Protein AF-A0A450XUE9-F1 (afdb_monomer)

Sequence (246 aa):
MDKTNRIDAALMSAHTGDIMHKRSSASYPDLSQTARRTADETADDNHEAGLPEKNPAAVALGRLGGIKGGVARAKKLSARERSRIARVAASARWSNHVPKSRERANMRWYKILTRSDAQQKTQGAKMPFLRFTKGNISGDHITWFRKEFFGDLPWSRDFSKKDHTIETTRVALHVTIDGNDLGVRIMRLDHDPIRSENNNAPTTHLHYDTRTRQALEKTNLAGRTVELEKDSEGNYSLSIYQTPKK

Radius of gyration: 32.38 Å; Cα contacts (8 Å, |Δi|>4): 290; chains: 1; bounding box: 78×102×71 Å

Structure (mmCIF, N/CA/C/O backbone):
data_AF-A0A450XUE9-F1
#
_entry.id   AF-A0A450XUE9-F1
#
loop_
_atom_site.group_PDB
_atom_site.id
_atom_site.type_symbol
_atom_site.label_atom_id
_atom_site.label_alt_id
_atom_site.label_comp_id
_atom_site.label_asym_id
_atom_site.label_entity_id
_atom_site.label_seq_id
_atom_site.pdbx_PDB_ins_code
_atom_site.Cartn_x
_atom_site.Cartn_y
_atom_site.Cartn_z
_atom_site.occupancy
_atom_site.B_iso_or_equiv
_atom_site.auth_seq_id
_atom_site.auth_comp_id
_atom_site.auth_asym_id
_atom_site.auth_atom_id
_atom_site.pdbx_PDB_model_num
ATOM 1 N N . MET A 1 1 ? -36.029 86.531 -4.926 1.00 36.66 1 MET A N 1
ATOM 2 C CA . MET A 1 1 ? -36.500 85.595 -3.885 1.00 36.66 1 MET A CA 1
ATOM 3 C C . MET A 1 1 ? -35.533 84.423 -3.862 1.00 36.66 1 MET A C 1
ATOM 5 O O . MET A 1 1 ? -35.329 83.878 -4.933 1.00 36.66 1 MET A O 1
ATOM 9 N N . ASP A 1 2 ? -34.890 84.188 -2.704 1.00 32.34 2 ASP A N 1
ATOM 10 C CA . ASP A 1 2 ? -34.320 82.932 -2.147 1.00 32.34 2 ASP A CA 1
ATOM 11 C C . ASP A 1 2 ? -33.815 81.820 -3.098 1.00 32.34 2 ASP A C 1
ATOM 13 O O . ASP A 1 2 ? -34.503 81.449 -4.033 1.00 32.34 2 ASP A O 1
ATOM 17 N N . LYS A 1 3 ? -32.713 81.090 -2.874 1.00 31.03 3 LYS A N 1
ATOM 18 C CA . LYS A 1 3 ? -31.683 81.015 -1.820 1.00 31.03 3 LYS A CA 1
ATOM 19 C C . LYS A 1 3 ? -30.630 79.988 -2.309 1.00 31.03 3 LYS A C 1
ATOM 21 O O . LYS A 1 3 ? -31.009 78.930 -2.786 1.00 31.03 3 LYS A O 1
ATOM 26 N N . THR A 1 4 ? -29.344 80.319 -2.160 1.00 32.94 4 THR A N 1
ATOM 27 C CA . THR A 1 4 ? -28.183 79.482 -1.739 1.00 32.94 4 THR A CA 1
ATOM 28 C C . THR A 1 4 ? -27.914 78.032 -2.214 1.00 32.94 4 THR A C 1
ATOM 30 O O . THR A 1 4 ? -28.776 77.168 -2.138 1.00 32.94 4 THR A O 1
ATOM 33 N N . ASN A 1 5 ? -26.594 77.774 -2.343 1.00 32.75 5 ASN A N 1
ATOM 34 C CA . ASN A 1 5 ? -25.819 76.532 -2.092 1.00 32.75 5 ASN A CA 1
ATOM 35 C C . ASN A 1 5 ? -25.743 75.483 -3.219 1.00 32.75 5 ASN A C 1
ATOM 37 O O . ASN A 1 5 ? -26.753 74.976 -3.677 1.00 32.75 5 ASN A O 1
ATOM 41 N N . ARG A 1 6 ? -24.556 75.269 -3.814 1.00 31.81 6 ARG A N 1
ATOM 42 C CA . ARG A 1 6 ? -23.372 74.467 -3.387 1.00 31.81 6 ARG A CA 1
ATOM 43 C C . ARG A 1 6 ? -23.486 73.000 -3.856 1.00 31.81 6 ARG A C 1
ATOM 45 O O . ARG A 1 6 ? -24.401 72.311 -3.435 1.00 31.81 6 ARG A O 1
ATOM 52 N N . ILE A 1 7 ? -22.532 72.604 -4.720 1.00 33.25 7 ILE A N 1
ATOM 53 C CA . ILE A 1 7 ? -21.727 71.350 -4.736 1.00 33.25 7 ILE A CA 1
ATOM 54 C C . ILE A 1 7 ? -22.287 70.200 -3.870 1.00 33.25 7 ILE A C 1
ATOM 56 O O . ILE A 1 7 ? -22.489 70.382 -2.677 1.00 33.25 7 ILE A O 1
ATOM 60 N N . ASP A 1 8 ? -22.571 68.999 -4.380 1.00 27.45 8 ASP A N 1
ATOM 61 C CA . ASP A 1 8 ? -21.656 68.073 -5.064 1.00 27.45 8 ASP A CA 1
ATOM 62 C C . ASP A 1 8 ? -22.408 66.870 -5.698 1.00 27.45 8 ASP A C 1
ATOM 64 O O . ASP A 1 8 ? -23.550 66.585 -5.345 1.00 27.45 8 ASP A O 1
ATOM 68 N N . ALA A 1 9 ? -21.669 66.114 -6.525 1.00 26.09 9 ALA A N 1
ATOM 69 C CA . ALA A 1 9 ? -21.802 64.677 -6.835 1.00 26.09 9 ALA A CA 1
ATOM 70 C C . ALA A 1 9 ? -22.746 64.176 -7.963 1.00 26.09 9 ALA A C 1
ATOM 72 O O . ALA A 1 9 ? -23.937 63.958 -7.783 1.00 26.09 9 ALA A O 1
ATOM 73 N N . ALA A 1 10 ? -22.068 63.786 -9.057 1.00 27.75 10 ALA A N 1
ATOM 74 C CA . ALA A 1 10 ? -22.153 62.490 -9.756 1.00 27.75 10 ALA A CA 1
ATOM 75 C C . ALA A 1 10 ? -23.390 62.150 -10.614 1.00 27.75 10 ALA A C 1
ATOM 77 O O . ALA A 1 10 ? -24.469 61.916 -10.087 1.00 27.75 10 ALA A O 1
ATOM 78 N N . LEU A 1 11 ? -23.179 61.949 -11.931 1.00 26.34 11 LEU A N 1
ATOM 79 C CA . LEU A 1 11 ? -23.156 60.638 -12.627 1.00 26.34 11 LEU A CA 1
ATOM 80 C C . LEU A 1 11 ? -23.370 60.767 -14.158 1.00 26.34 11 LEU A C 1
ATOM 82 O O . LEU A 1 11 ? -24.143 61.603 -14.610 1.00 26.34 11 LEU A O 1
ATOM 86 N N . MET A 1 12 ? -22.772 59.816 -14.901 1.00 25.28 12 MET A N 1
ATOM 87 C CA . MET A 1 12 ? -22.995 59.443 -16.323 1.00 25.28 12 MET A CA 1
ATOM 88 C C . MET A 1 12 ? -22.354 60.365 -17.389 1.00 25.28 12 MET A C 1
ATOM 90 O O . MET A 1 12 ? -22.359 61.573 -17.241 1.00 25.28 12 MET A O 1
ATOM 94 N N . SER A 1 13 ? -21.785 59.917 -18.515 1.00 27.89 13 SER A N 1
ATOM 95 C CA . SER A 1 13 ? -21.681 58.597 -19.150 1.00 27.89 13 SER A CA 1
ATOM 96 C C . SER A 1 13 ? -20.492 58.559 -20.136 1.00 27.89 13 SER A C 1
ATOM 98 O O . SER A 1 13 ? -19.899 59.581 -20.465 1.00 27.89 13 SER A O 1
ATOM 100 N N . ALA A 1 14 ? -20.192 57.348 -20.598 1.00 32.59 14 ALA A N 1
ATOM 101 C CA . ALA A 1 14 ? -19.134 56.883 -21.496 1.00 32.59 14 ALA A CA 1
ATOM 102 C C . ALA A 1 14 ? -18.859 57.676 -22.793 1.00 32.59 14 ALA A C 1
ATOM 104 O O . ALA A 1 14 ? -19.798 58.030 -23.496 1.00 32.59 14 ALA A O 1
ATOM 105 N N . HIS A 1 15 ? -17.580 57.736 -23.203 1.00 30.50 15 HIS A N 1
ATOM 106 C CA . HIS A 1 15 ? -17.104 57.287 -24.528 1.00 30.50 15 HIS A CA 1
ATOM 107 C C . HIS A 1 15 ? -15.567 57.358 -24.614 1.00 30.50 15 HIS A C 1
ATOM 109 O O . HIS A 1 15 ? -15.004 58.449 -24.589 1.00 30.50 15 HIS A O 1
ATOM 115 N N . THR A 1 16 ? -14.866 56.233 -24.779 1.00 31.61 16 THR A N 1
ATOM 116 C CA . THR A 1 16 ? -13.549 56.248 -25.447 1.00 31.61 16 THR A CA 1
ATOM 117 C C . THR A 1 16 ? -13.294 54.896 -26.102 1.00 31.61 16 THR A C 1
ATOM 119 O O . THR A 1 16 ? -12.950 53.916 -25.442 1.00 31.61 16 THR A O 1
ATOM 122 N N . GLY A 1 17 ? -13.516 54.856 -27.413 1.00 32.38 17 GLY A N 1
ATOM 123 C CA . GLY A 1 17 ? -12.919 53.866 -28.293 1.00 32.38 17 GLY A CA 1
ATOM 124 C C . GLY A 1 17 ? -11.499 54.285 -28.676 1.00 32.38 17 GLY A C 1
ATOM 125 O O . GLY A 1 17 ? -11.213 55.471 -28.812 1.00 32.38 17 GLY A O 1
ATOM 126 N N . ASP A 1 18 ? -10.667 53.263 -28.855 1.00 37.72 18 ASP A N 1
ATOM 127 C CA . ASP A 1 18 ? -9.407 53.225 -29.601 1.00 37.72 18 ASP A CA 1
ATOM 128 C C . ASP A 1 18 ? -8.205 54.049 -29.124 1.00 37.72 18 ASP A C 1
ATOM 130 O O . ASP A 1 18 ? -7.939 55.144 -29.605 1.00 37.72 18 ASP A O 1
ATOM 134 N N . ILE A 1 19 ? -7.353 53.396 -28.317 1.00 34.84 19 ILE A N 1
ATOM 135 C CA . ILE A 1 19 ? -5.896 53.419 -28.534 1.00 34.84 19 ILE A CA 1
ATOM 136 C C . ILE A 1 19 ? -5.335 52.007 -28.298 1.00 34.84 19 ILE A C 1
ATOM 138 O O . ILE A 1 19 ? -5.019 51.602 -27.176 1.00 34.84 19 ILE A O 1
ATOM 142 N N . MET A 1 20 ? -5.199 51.240 -29.379 1.00 42.31 20 MET A N 1
ATOM 143 C CA . MET A 1 20 ? -4.502 49.956 -29.390 1.00 42.31 20 MET A CA 1
ATOM 144 C C . MET A 1 20 ? -2.985 50.191 -29.248 1.00 42.31 20 MET A C 1
ATOM 146 O O . MET A 1 20 ? -2.298 50.504 -30.217 1.00 42.31 20 MET A O 1
ATOM 150 N N . HIS A 1 21 ? -2.432 50.007 -28.046 1.00 35.50 21 HIS A N 1
ATOM 151 C CA . HIS A 1 21 ? -0.982 49.873 -27.870 1.00 35.50 21 HIS A CA 1
ATOM 152 C C . HIS A 1 21 ? -0.575 48.410 -28.085 1.00 35.50 21 HIS A C 1
ATOM 154 O O . HIS A 1 21 ? -0.885 47.535 -27.274 1.00 35.50 21 HIS A O 1
ATOM 160 N N . LYS A 1 22 ? 0.143 48.146 -29.185 1.00 36.09 22 LYS A N 1
ATOM 161 C CA . LYS A 1 22 ? 0.878 46.894 -29.426 1.00 36.09 22 LYS A CA 1
ATOM 162 C C . LYS A 1 22 ? 1.772 46.592 -28.215 1.00 36.09 22 LYS A C 1
ATOM 164 O O . LYS A 1 22 ? 2.769 47.278 -28.005 1.00 36.09 22 LYS A O 1
ATOM 169 N N . ARG A 1 23 ? 1.457 45.548 -27.441 1.00 35.50 23 ARG A N 1
ATOM 170 C CA . ARG A 1 23 ? 2.425 44.966 -26.501 1.00 35.50 23 ARG A CA 1
ATOM 171 C C . ARG A 1 23 ? 3.404 44.111 -27.291 1.00 35.50 23 ARG A C 1
ATOM 173 O O . ARG A 1 23 ? 3.023 43.121 -27.909 1.00 35.50 23 ARG A O 1
ATOM 180 N N . SER A 1 24 ? 4.661 44.529 -27.273 1.00 34.53 24 SER A N 1
ATOM 181 C CA . SER A 1 24 ? 5.808 43.722 -27.658 1.00 34.53 24 SER A CA 1
ATOM 182 C C . SER A 1 24 ? 5.776 42.391 -26.900 1.00 34.53 24 SER A C 1
ATOM 184 O O . SER A 1 24 ? 5.697 42.353 -25.673 1.00 34.53 24 SER A O 1
ATOM 186 N N . SER A 1 25 ? 5.823 41.284 -27.637 1.00 42.62 25 SER A N 1
ATOM 187 C CA . SER A 1 25 ? 6.046 39.952 -27.084 1.00 42.62 25 SER A CA 1
ATOM 188 C C . SER A 1 25 ? 7.500 39.863 -26.618 1.00 42.62 25 SER A C 1
ATOM 190 O O . SER A 1 25 ? 8.384 39.463 -27.376 1.00 42.62 25 SER A O 1
ATOM 192 N N . ALA A 1 26 ? 7.765 40.313 -25.392 1.00 37.16 26 ALA A N 1
ATOM 193 C CA . ALA A 1 26 ? 9.056 40.125 -24.753 1.00 37.16 26 ALA A CA 1
ATOM 194 C C . ALA A 1 26 ? 9.272 38.621 -24.531 1.00 37.16 26 ALA A C 1
ATOM 196 O O . ALA A 1 26 ? 8.577 37.972 -23.751 1.00 37.16 26 ALA A O 1
ATOM 197 N N . SER A 1 27 ? 10.208 38.086 -25.310 1.00 38.66 27 SER A N 1
ATOM 198 C CA . SER A 1 27 ? 10.701 36.718 -25.283 1.00 38.66 27 SER A CA 1
ATOM 199 C C .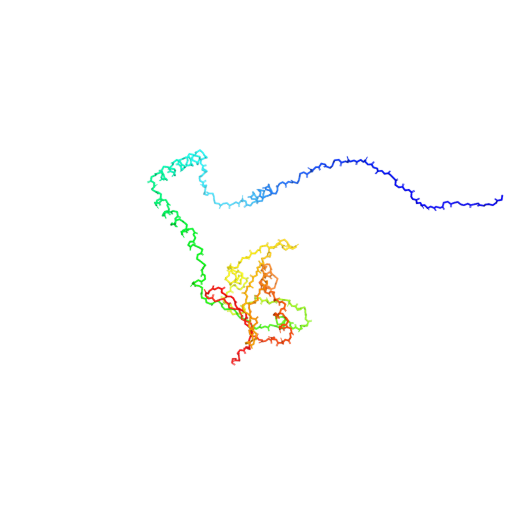 SER A 1 27 ? 11.153 36.340 -23.874 1.00 38.66 27 SER A C 1
ATOM 201 O O . SER A 1 27 ? 12.120 36.899 -23.361 1.00 38.66 27 SER A O 1
ATOM 203 N N . TYR A 1 28 ? 10.489 35.363 -23.261 1.00 41.78 28 TYR A N 1
ATOM 204 C CA . TYR A 1 28 ? 11.066 34.646 -22.126 1.00 41.78 28 TYR A CA 1
ATOM 205 C C . TYR A 1 28 ? 12.304 33.868 -22.613 1.00 41.78 28 TYR A C 1
ATOM 207 O O . TYR A 1 28 ? 12.290 33.367 -23.742 1.00 41.78 28 TYR A O 1
ATOM 215 N N . PRO A 1 29 ? 13.387 33.784 -21.821 1.00 43.41 29 PRO A N 1
ATOM 216 C CA . PRO A 1 29 ? 14.555 32.996 -22.189 1.00 43.41 29 PRO A CA 1
ATOM 217 C C . PRO A 1 29 ? 14.179 31.511 -22.288 1.00 43.41 29 PRO A C 1
ATOM 219 O O . PRO A 1 29 ? 13.507 30.961 -21.417 1.00 43.41 29 PRO A O 1
ATOM 222 N N . ASP A 1 30 ? 14.606 30.888 -23.382 1.00 53.34 30 ASP A N 1
ATOM 223 C CA . ASP A 1 30 ? 14.436 29.469 -23.687 1.00 53.34 30 ASP A CA 1
ATOM 224 C C . ASP A 1 30 ? 15.002 28.590 -22.554 1.00 53.34 30 ASP A C 1
ATOM 226 O O . ASP A 1 30 ? 16.197 28.625 -22.256 1.00 53.34 30 ASP A O 1
ATOM 230 N N . LEU A 1 31 ? 14.134 27.784 -21.933 1.00 50.91 31 LEU A N 1
ATOM 231 C CA . LEU A 1 31 ? 14.448 26.863 -20.832 1.00 50.91 31 LEU A CA 1
ATOM 232 C C . LEU A 1 31 ? 15.528 25.824 -21.196 1.00 50.91 31 LEU A C 1
ATOM 234 O O . LEU A 1 31 ? 16.122 25.220 -20.302 1.00 50.91 31 LEU A O 1
ATOM 238 N N . SER A 1 32 ? 15.827 25.636 -22.486 1.00 54.47 32 SER A N 1
ATOM 239 C CA . SER A 1 32 ? 16.935 24.795 -22.953 1.00 54.47 32 SER A CA 1
ATOM 240 C C . SER A 1 32 ? 18.323 25.378 -22.631 1.00 54.47 32 SER A C 1
ATOM 242 O O . SER A 1 32 ? 19.302 24.636 -22.526 1.00 54.47 32 SER A O 1
ATOM 244 N N . GLN A 1 33 ? 18.414 26.696 -22.421 1.00 48.31 33 GLN A N 1
ATOM 245 C CA . GLN A 1 33 ? 19.663 27.413 -22.142 1.00 48.31 33 GLN A CA 1
ATOM 246 C C . GLN A 1 33 ? 20.022 27.382 -20.647 1.00 48.31 33 GLN A C 1
ATOM 248 O O . GLN A 1 33 ? 21.199 27.380 -20.292 1.00 48.31 33 GLN A O 1
ATOM 253 N N . THR A 1 34 ? 19.029 27.304 -19.756 1.00 47.66 34 THR A N 1
ATOM 254 C CA . THR A 1 34 ? 19.246 27.289 -18.298 1.00 47.66 34 THR A CA 1
ATOM 255 C C . THR A 1 34 ? 19.825 25.957 -17.816 1.00 47.66 34 THR A C 1
ATOM 257 O O . THR A 1 34 ? 20.680 25.948 -16.937 1.00 47.66 34 THR A O 1
ATOM 260 N N . ALA A 1 35 ? 19.450 24.841 -18.456 1.00 47.19 35 ALA A N 1
ATOM 261 C CA . ALA A 1 35 ? 20.004 23.512 -18.174 1.00 47.19 35 ALA A CA 1
ATOM 262 C C . ALA A 1 35 ? 21.480 23.353 -18.592 1.00 47.19 35 ALA A C 1
ATOM 264 O O . ALA A 1 35 ? 22.150 22.432 -18.137 1.00 47.19 35 ALA A O 1
ATOM 265 N N . ARG A 1 36 ? 22.000 24.242 -19.453 1.00 51.22 36 ARG A N 1
ATOM 266 C CA . ARG A 1 36 ? 23.420 24.251 -19.837 1.00 51.22 36 ARG A CA 1
ATOM 267 C C . ARG A 1 36 ? 24.314 24.953 -18.818 1.00 51.22 36 ARG A C 1
ATOM 269 O O . ARG A 1 36 ? 25.470 24.578 -18.709 1.00 51.22 36 ARG A O 1
ATOM 276 N N . ARG A 1 37 ? 23.798 25.932 -18.064 1.00 47.44 37 ARG A N 1
ATOM 277 C CA . ARG A 1 37 ? 24.599 26.691 -17.085 1.00 47.44 37 ARG A CA 1
ATOM 278 C C . ARG A 1 37 ? 24.878 25.923 -15.796 1.00 47.44 37 ARG A C 1
ATOM 280 O O . ARG A 1 37 ? 25.958 26.058 -15.249 1.00 47.44 37 ARG A O 1
ATOM 287 N N . THR A 1 38 ? 23.953 25.084 -15.335 1.00 49.56 38 THR A N 1
ATOM 288 C CA . THR A 1 38 ? 24.145 24.304 -14.098 1.00 49.56 38 THR A CA 1
ATOM 289 C C . THR A 1 38 ? 25.059 23.092 -14.273 1.00 49.56 38 THR A C 1
ATOM 291 O O . THR A 1 38 ? 25.514 22.531 -13.284 1.00 49.56 38 THR A O 1
ATOM 294 N N . ALA A 1 39 ? 25.341 22.686 -15.513 1.00 49.78 39 ALA A N 1
ATOM 295 C CA . ALA A 1 39 ? 26.296 21.621 -15.804 1.00 49.78 39 ALA A CA 1
ATOM 296 C C . ALA A 1 39 ? 27.763 22.094 -15.757 1.00 49.78 39 ALA A C 1
ATOM 298 O O . ALA A 1 39 ? 28.652 21.250 -15.719 1.00 49.78 39 ALA A O 1
ATOM 299 N N . ASP A 1 40 ? 28.006 23.410 -15.749 1.00 49.88 40 ASP A N 1
ATOM 300 C CA . ASP A 1 40 ? 29.346 24.005 -15.877 1.00 49.88 40 ASP A CA 1
ATOM 301 C C . ASP A 1 40 ? 29.976 24.403 -14.524 1.00 49.88 40 ASP A C 1
ATOM 303 O O . ASP A 1 40 ? 31.148 24.750 -14.470 1.00 49.88 40 ASP A O 1
ATOM 307 N N . GLU A 1 41 ? 29.225 24.348 -13.415 1.00 48.53 41 GLU A N 1
ATOM 308 C CA . GLU A 1 41 ? 29.642 24.929 -12.120 1.00 48.53 41 GLU A CA 1
ATOM 309 C C . GLU A 1 41 ? 30.070 23.905 -11.045 1.00 48.53 41 GLU A C 1
ATOM 311 O O . GLU A 1 41 ? 30.397 24.296 -9.929 1.00 48.53 41 GLU A O 1
ATOM 316 N N . THR A 1 42 ? 30.103 22.599 -11.344 1.00 46.81 42 THR A N 1
ATOM 317 C CA . THR A 1 42 ? 30.525 21.559 -10.371 1.00 46.81 42 THR A CA 1
ATOM 318 C C . THR A 1 42 ? 31.652 20.654 -10.861 1.00 46.81 42 THR A C 1
ATOM 320 O O . THR A 1 42 ? 31.776 19.520 -10.399 1.00 46.81 42 THR A O 1
ATOM 323 N N . ALA A 1 43 ? 32.462 21.115 -11.807 1.00 48.62 43 ALA A N 1
ATOM 324 C CA . ALA A 1 43 ? 33.640 20.384 -12.249 1.00 48.62 43 ALA A CA 1
ATOM 325 C C . ALA A 1 43 ? 34.899 21.084 -11.733 1.00 48.62 43 ALA A C 1
ATOM 327 O O . ALA A 1 43 ? 35.541 21.821 -12.473 1.00 48.62 43 ALA A O 1
ATOM 328 N N . ASP A 1 44 ? 35.242 20.837 -10.469 1.00 47.34 44 ASP A N 1
ATOM 329 C CA . ASP A 1 44 ? 36.633 20.948 -10.046 1.00 47.34 44 ASP A CA 1
ATOM 330 C C . ASP A 1 44 ? 37.058 19.696 -9.270 1.00 47.34 44 ASP A C 1
ATOM 332 O O . ASP A 1 44 ? 36.306 19.155 -8.455 1.00 47.34 44 ASP A O 1
ATOM 336 N N . ASP A 1 45 ? 38.271 19.265 -9.602 1.00 46.91 45 ASP A N 1
ATOM 337 C CA . ASP A 1 45 ? 39.100 18.202 -9.037 1.00 46.91 45 ASP A CA 1
ATOM 338 C C . ASP A 1 45 ? 38.881 16.716 -9.420 1.00 46.91 45 ASP A C 1
ATOM 340 O O . ASP A 1 45 ? 38.268 15.903 -8.731 1.00 46.91 45 ASP A O 1
ATOM 344 N N . ASN A 1 46 ? 39.652 16.347 -10.457 1.00 49.97 46 ASN A N 1
ATOM 345 C CA . ASN A 1 46 ? 40.592 15.213 -10.480 1.00 49.97 46 ASN A CA 1
ATOM 346 C C . ASN A 1 46 ? 40.083 13.778 -10.733 1.00 49.97 46 ASN A C 1
ATOM 348 O O . ASN A 1 46 ? 40.096 12.928 -9.846 1.00 49.97 46 ASN A O 1
ATOM 352 N N . HIS A 1 47 ? 39.897 13.442 -12.017 1.00 45.03 47 HIS A N 1
ATOM 353 C CA . HIS A 1 47 ? 40.621 12.326 -12.662 1.00 45.03 47 HIS A CA 1
ATOM 354 C C . HIS A 1 47 ? 40.542 12.459 -14.194 1.00 45.03 47 HIS A C 1
ATOM 356 O O . HIS A 1 47 ? 39.615 11.984 -14.849 1.00 45.03 47 HIS A O 1
ATOM 362 N N . GLU A 1 48 ? 41.529 13.142 -14.772 1.00 49.38 48 GLU A N 1
ATOM 363 C CA . GLU A 1 48 ? 41.684 13.307 -16.215 1.00 49.38 48 GLU A CA 1
ATOM 364 C C . GLU A 1 48 ? 42.260 12.019 -16.833 1.00 49.38 48 GLU A C 1
ATOM 366 O O . GLU A 1 48 ? 43.457 11.870 -17.056 1.00 49.38 48 GLU A O 1
ATOM 371 N N . ALA A 1 49 ? 41.388 11.053 -17.116 1.00 51.38 49 ALA A N 1
ATOM 372 C CA . ALA A 1 49 ? 41.636 10.079 -18.173 1.00 51.38 49 ALA A CA 1
ATOM 373 C C . ALA A 1 49 ? 40.876 10.570 -19.406 1.00 51.38 49 ALA A C 1
ATOM 375 O O . ALA A 1 49 ? 39.714 10.216 -19.613 1.00 51.38 49 ALA A O 1
ATOM 376 N N . GLY A 1 50 ? 41.515 11.450 -20.181 1.00 48.25 50 GLY A N 1
ATOM 377 C CA . GLY A 1 50 ? 40.957 12.012 -21.407 1.00 48.25 50 GLY A CA 1
ATOM 378 C C . GLY A 1 50 ? 40.418 10.910 -22.317 1.00 48.25 50 GLY A C 1
ATOM 379 O O . GLY A 1 50 ? 41.176 10.155 -22.927 1.00 48.25 50 GLY A O 1
ATOM 380 N N . LEU A 1 51 ? 39.090 10.800 -22.412 1.00 58.16 51 LEU A N 1
ATOM 381 C CA . LEU A 1 51 ? 38.471 10.032 -23.483 1.00 58.16 51 LEU A CA 1
ATOM 382 C C . LEU A 1 51 ? 38.882 10.719 -24.789 1.00 58.16 51 LEU A C 1
ATOM 384 O O . LEU A 1 51 ? 38.664 11.926 -24.910 1.00 58.16 51 LEU A O 1
ATOM 388 N N . PRO A 1 52 ? 39.479 10.000 -25.755 1.00 66.62 52 PRO A N 1
ATOM 389 C CA . PRO A 1 52 ? 39.974 10.625 -26.968 1.00 66.62 52 PRO A CA 1
ATOM 390 C C . PRO A 1 52 ? 38.824 11.353 -27.657 1.00 66.62 52 PRO A C 1
ATOM 392 O O . PRO A 1 52 ? 37.787 10.748 -27.962 1.00 66.62 52 PRO A O 1
ATOM 395 N N . GLU A 1 53 ? 39.010 12.653 -27.882 1.00 74.75 53 GLU A N 1
ATOM 396 C CA . GLU A 1 53 ? 38.070 13.474 -28.629 1.00 74.75 53 GLU A CA 1
ATOM 397 C C . GLU A 1 53 ? 37.847 12.808 -29.993 1.00 74.75 53 GLU A C 1
ATOM 399 O O . GLU A 1 53 ? 38.765 12.623 -30.799 1.00 74.75 53 GLU A O 1
ATOM 404 N N . LYS A 1 54 ? 36.626 12.314 -30.219 1.00 75.69 54 LYS A N 1
ATOM 405 C CA . LYS A 1 54 ? 36.320 11.533 -31.417 1.00 75.69 54 LYS A CA 1
ATOM 406 C C . LYS A 1 54 ? 36.389 12.456 -32.622 1.00 75.69 54 LYS A C 1
ATOM 408 O O . LYS A 1 54 ? 35.545 13.334 -32.769 1.00 75.69 54 LYS A O 1
ATOM 413 N N . ASN A 1 55 ? 37.340 12.198 -33.518 1.00 86.19 55 ASN A N 1
ATOM 414 C CA . ASN A 1 55 ? 37.485 12.949 -34.759 1.00 86.19 55 ASN A CA 1
ATOM 415 C C . ASN A 1 55 ? 36.137 12.990 -35.526 1.00 86.19 55 ASN A C 1
ATOM 417 O O . ASN A 1 55 ? 35.649 11.937 -35.965 1.00 86.19 55 ASN A O 1
ATOM 421 N N . PRO A 1 56 ? 35.529 14.175 -35.724 1.00 84.38 56 PRO A N 1
ATOM 422 C CA . PRO A 1 56 ? 34.208 14.302 -36.339 1.00 84.38 56 PRO A CA 1
ATOM 423 C C . PRO A 1 56 ? 34.181 13.781 -37.782 1.00 84.38 56 PRO A C 1
ATOM 425 O O . PRO A 1 56 ? 33.181 13.200 -38.214 1.00 84.38 56 PRO A O 1
ATOM 428 N N . ALA A 1 57 ? 35.297 13.894 -38.510 1.00 85.44 57 ALA A N 1
ATOM 429 C CA . ALA A 1 57 ? 35.427 13.332 -39.850 1.00 85.44 57 ALA A CA 1
ATOM 430 C C . ALA A 1 57 ? 35.389 11.794 -39.828 1.00 85.44 57 ALA A C 1
ATOM 432 O O . ALA A 1 57 ? 34.746 11.183 -40.683 1.00 85.44 57 ALA A O 1
ATOM 433 N N . ALA A 1 58 ? 35.992 11.153 -38.820 1.00 85.88 58 ALA A N 1
ATOM 434 C CA . ALA A 1 58 ? 35.967 9.697 -38.665 1.00 85.88 58 ALA A CA 1
ATOM 435 C C . ALA A 1 58 ? 34.563 9.171 -38.313 1.00 85.88 58 ALA A C 1
ATOM 437 O O . ALA A 1 58 ? 34.149 8.127 -38.817 1.00 85.88 58 ALA A O 1
ATOM 438 N N . VAL A 1 59 ? 33.791 9.913 -37.512 1.00 86.00 59 VAL A N 1
ATOM 439 C CA . VAL A 1 59 ? 32.386 9.584 -37.205 1.00 86.00 59 VAL A CA 1
ATOM 440 C C . VAL A 1 59 ? 31.510 9.712 -38.452 1.00 86.00 59 VAL A C 1
ATOM 442 O O . VAL A 1 59 ? 30.717 8.813 -38.751 1.00 86.00 59 VAL A O 1
ATOM 445 N N . ALA A 1 60 ? 31.674 10.799 -39.211 1.00 85.69 60 ALA A N 1
ATOM 446 C CA . ALA A 1 60 ? 30.950 11.010 -40.461 1.00 85.69 60 ALA A CA 1
ATOM 447 C C . ALA A 1 60 ? 31.263 9.905 -41.486 1.00 85.69 60 ALA A C 1
ATOM 449 O O . ALA A 1 60 ? 30.345 9.339 -42.089 1.00 85.69 60 ALA A O 1
ATOM 450 N N . LEU A 1 61 ? 32.539 9.539 -41.623 1.00 88.56 61 LEU A N 1
ATOM 451 C CA . LEU A 1 61 ? 32.998 8.465 -42.502 1.00 88.56 61 LEU A CA 1
ATOM 452 C C . LEU A 1 61 ? 32.487 7.093 -42.040 1.00 88.56 61 LEU A C 1
ATOM 454 O O . LEU A 1 61 ? 31.973 6.322 -42.852 1.00 88.56 61 LEU A O 1
ATOM 458 N N . GLY A 1 62 ? 32.532 6.808 -40.737 1.00 89.19 62 GLY A N 1
ATOM 459 C CA . GLY A 1 62 ? 31.984 5.584 -40.150 1.00 89.19 62 GLY A CA 1
ATOM 460 C C . GLY A 1 62 ? 30.479 5.442 -40.387 1.00 89.19 62 GLY A C 1
ATOM 461 O O . GLY A 1 62 ? 30.002 4.361 -40.736 1.00 89.19 62 GLY A O 1
ATOM 462 N N . ARG A 1 63 ? 29.725 6.544 -40.298 1.00 89.19 63 ARG A N 1
ATOM 463 C CA . ARG A 1 63 ? 28.292 6.572 -40.625 1.00 89.19 63 ARG A CA 1
ATOM 464 C C . ARG A 1 63 ? 28.042 6.269 -42.102 1.00 89.19 63 ARG A C 1
ATOM 466 O O . ARG A 1 63 ? 27.192 5.436 -42.412 1.00 89.19 63 ARG A O 1
ATOM 473 N N . LEU A 1 64 ? 28.791 6.903 -43.006 1.00 88.31 64 LEU A N 1
ATOM 474 C CA . LEU A 1 64 ? 28.702 6.641 -44.449 1.00 88.31 64 LEU A CA 1
ATOM 475 C C . LEU A 1 64 ? 29.013 5.170 -44.773 1.00 88.31 64 LEU A C 1
ATOM 477 O O . LEU A 1 64 ? 28.262 4.522 -45.508 1.00 88.31 64 LEU A O 1
ATOM 481 N N . GLY A 1 65 ? 30.066 4.616 -44.165 1.00 90.44 65 GLY A N 1
ATOM 482 C CA . GLY A 1 65 ? 30.428 3.202 -44.282 1.00 90.44 65 GLY A CA 1
ATOM 483 C C . GLY A 1 65 ? 29.350 2.265 -43.731 1.00 90.44 65 GLY A C 1
ATOM 484 O O . GLY A 1 65 ? 29.010 1.268 -44.369 1.00 90.44 65 GLY A O 1
ATOM 485 N N . GLY A 1 66 ? 28.747 2.611 -42.591 1.00 89.38 66 GLY A N 1
ATOM 486 C CA . GLY A 1 66 ? 27.655 1.862 -41.972 1.00 89.38 66 GLY A CA 1
ATOM 487 C C . GLY A 1 66 ? 26.390 1.819 -42.828 1.00 89.38 66 GLY A C 1
ATOM 488 O O . GLY A 1 66 ? 25.794 0.752 -42.978 1.00 89.38 66 GLY A O 1
ATOM 489 N N . ILE A 1 67 ? 26.014 2.941 -43.451 1.00 89.00 67 ILE A N 1
ATOM 490 C CA . ILE A 1 67 ? 24.865 3.018 -44.366 1.00 89.00 67 ILE A CA 1
ATOM 491 C C . ILE A 1 67 ? 25.122 2.151 -45.605 1.00 89.00 67 ILE A C 1
ATOM 493 O O . ILE A 1 67 ? 24.311 1.280 -45.932 1.00 89.00 67 ILE A O 1
ATOM 497 N N . LYS A 1 68 ? 26.281 2.315 -46.256 1.00 90.19 68 LYS A N 1
ATOM 498 C CA . LYS A 1 68 ? 26.648 1.532 -47.449 1.00 90.19 68 LYS A CA 1
ATOM 499 C C . LYS A 1 68 ? 26.739 0.034 -47.138 1.00 90.19 68 LYS A C 1
ATOM 501 O O . LYS A 1 68 ? 26.189 -0.790 -47.870 1.00 90.19 68 LYS A O 1
ATOM 506 N N . GLY A 1 69 ? 27.384 -0.322 -46.028 1.00 88.88 69 GLY A N 1
ATOM 507 C CA . GLY A 1 69 ? 27.531 -1.701 -45.567 1.00 88.88 69 GLY A CA 1
ATOM 508 C C . GLY A 1 69 ? 26.206 -2.329 -45.132 1.00 88.88 69 GLY A C 1
ATOM 509 O O . GLY A 1 69 ? 25.949 -3.492 -45.431 1.00 88.88 69 GLY A O 1
ATOM 510 N N . GLY A 1 70 ? 25.331 -1.564 -44.478 1.00 84.62 70 GLY A N 1
ATOM 511 C CA . GLY A 1 70 ? 23.986 -1.994 -44.098 1.00 84.62 70 GLY A CA 1
ATOM 512 C C . GLY A 1 70 ? 23.133 -2.352 -45.312 1.00 84.62 70 GLY A C 1
ATOM 513 O O . GLY A 1 70 ? 22.579 -3.450 -45.364 1.00 84.62 70 GLY A O 1
ATOM 514 N N . VAL A 1 71 ? 23.107 -1.481 -46.325 1.00 85.94 71 VAL A N 1
ATOM 515 C CA . VAL A 1 71 ? 22.389 -1.728 -47.586 1.00 85.94 71 VAL A CA 1
ATOM 516 C C . VAL A 1 71 ? 22.973 -2.930 -48.332 1.00 85.94 71 VAL A C 1
ATOM 518 O O . VAL A 1 71 ? 22.223 -3.789 -48.795 1.00 85.94 71 VAL A O 1
ATOM 521 N N . ALA A 1 72 ? 24.302 -3.040 -48.415 1.00 89.12 72 ALA A N 1
ATOM 522 C CA . ALA A 1 72 ? 24.959 -4.175 -49.061 1.00 89.12 72 ALA A CA 1
ATOM 523 C C . ALA A 1 72 ? 24.634 -5.508 -48.364 1.00 89.12 72 ALA A C 1
ATOM 525 O O . ALA A 1 72 ? 24.328 -6.495 -49.032 1.00 89.12 72 ALA A O 1
ATOM 526 N N . ARG A 1 73 ? 24.637 -5.540 -47.024 1.00 84.88 73 ARG A N 1
ATOM 527 C CA . ARG A 1 73 ? 24.231 -6.720 -46.245 1.00 84.88 73 ARG A CA 1
ATOM 528 C C . ARG A 1 73 ? 22.755 -7.052 -46.446 1.00 84.88 73 ARG A C 1
ATOM 530 O O . ARG A 1 73 ? 22.432 -8.213 -46.657 1.00 84.88 73 ARG A O 1
ATOM 537 N N . ALA A 1 74 ? 21.872 -6.054 -46.458 1.00 83.19 74 ALA A N 1
ATOM 538 C CA . ALA A 1 74 ? 20.440 -6.263 -46.667 1.00 83.19 74 ALA A CA 1
ATOM 539 C C . ALA A 1 74 ? 20.118 -6.846 -48.055 1.00 83.19 74 ALA A C 1
ATOM 541 O O . ALA A 1 74 ? 19.249 -7.711 -48.167 1.00 83.19 74 ALA A O 1
ATOM 542 N N . LYS A 1 75 ? 20.847 -6.420 -49.099 1.00 88.00 75 LYS A N 1
ATOM 543 C CA . LYS A 1 75 ? 20.711 -6.949 -50.467 1.00 88.00 75 LYS A CA 1
ATOM 544 C C . LYS A 1 75 ? 21.144 -8.414 -50.600 1.00 88.00 75 LYS A C 1
ATOM 546 O O . LYS A 1 75 ? 20.595 -9.117 -51.438 1.00 88.00 75 LYS A O 1
ATOM 551 N N . LYS A 1 76 ? 22.084 -8.886 -49.770 1.00 91.75 76 LYS A N 1
ATOM 552 C CA . LYS A 1 76 ? 22.536 -10.293 -49.752 1.00 91.75 76 LYS A CA 1
ATOM 553 C C . LYS A 1 76 ? 21.536 -11.254 -49.096 1.00 91.75 76 LYS A C 1
ATOM 555 O O . LYS A 1 76 ? 21.690 -12.464 -49.221 1.00 91.75 76 LYS A O 1
ATOM 560 N N . LEU A 1 77 ? 20.535 -10.741 -48.382 1.00 91.38 77 LEU A N 1
ATOM 561 C CA . LEU A 1 77 ? 19.553 -11.553 -47.667 1.00 91.38 77 LEU A CA 1
ATOM 562 C C . LEU A 1 77 ? 18.307 -11.791 -48.521 1.00 91.38 77 LEU A C 1
ATOM 564 O O . LEU A 1 77 ? 17.740 -10.848 -49.077 1.00 91.38 77 LEU A O 1
ATOM 568 N N . SER A 1 78 ? 17.820 -13.033 -48.549 1.00 93.62 78 SER A N 1
ATOM 569 C CA . SER A 1 78 ? 16.504 -13.350 -49.115 1.00 93.62 78 SER A CA 1
ATOM 570 C C . SER A 1 78 ? 15.379 -12.743 -48.263 1.00 93.62 78 SER A C 1
ATOM 572 O O . SER A 1 78 ? 15.570 -12.409 -47.091 1.00 93.62 78 SER A O 1
ATOM 574 N N . ALA A 1 79 ? 14.171 -12.618 -48.821 1.00 87.62 79 ALA A N 1
ATOM 575 C CA . ALA A 1 79 ? 13.012 -12.117 -48.074 1.00 87.62 79 ALA A CA 1
ATOM 576 C C . ALA A 1 79 ? 12.708 -12.962 -46.819 1.00 87.62 79 ALA A C 1
ATOM 578 O O . ALA A 1 79 ? 12.395 -12.414 -45.759 1.00 87.62 79 ALA A O 1
ATOM 579 N N . ARG A 1 80 ? 12.879 -14.289 -46.917 1.00 88.38 80 ARG A N 1
ATOM 580 C CA . ARG A 1 80 ? 12.715 -15.230 -45.800 1.00 88.38 80 ARG A CA 1
ATOM 581 C C . ARG A 1 80 ? 13.764 -15.002 -44.713 1.00 88.38 80 ARG A C 1
ATOM 583 O O . ARG A 1 80 ? 13.415 -14.954 -43.535 1.00 88.38 80 ARG A O 1
ATOM 590 N N . GLU A 1 81 ? 15.020 -14.799 -45.106 1.00 90.31 81 GLU A N 1
ATOM 591 C CA . GLU A 1 81 ? 16.128 -14.549 -44.180 1.00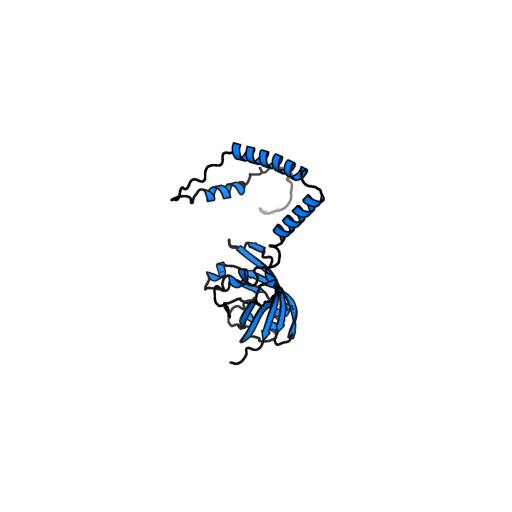 90.31 81 GLU A CA 1
ATOM 592 C C . GLU A 1 81 ? 15.939 -13.221 -43.433 1.00 90.31 81 GLU A C 1
ATOM 594 O O . GLU A 1 81 ? 16.071 -13.167 -42.211 1.00 90.31 81 GLU A O 1
ATOM 599 N N . ARG A 1 82 ? 15.517 -12.163 -44.143 1.00 86.56 82 ARG A N 1
ATOM 600 C CA . ARG A 1 82 ? 15.177 -10.866 -43.534 1.00 86.56 82 ARG A CA 1
ATOM 601 C C . ARG A 1 82 ? 14.039 -10.989 -42.522 1.00 86.56 82 ARG A C 1
ATOM 603 O O . ARG A 1 82 ? 14.149 -10.450 -41.425 1.00 86.56 82 ARG A O 1
ATOM 610 N N . SER A 1 83 ? 12.976 -11.721 -42.859 1.00 82.75 83 SER A N 1
ATOM 611 C CA . SER A 1 83 ? 11.850 -11.971 -41.947 1.00 82.75 83 SER A CA 1
ATOM 612 C C . SER A 1 83 ? 12.285 -12.748 -40.700 1.00 82.75 83 SER A C 1
ATOM 614 O O . SER A 1 83 ? 11.890 -12.405 -39.586 1.00 82.75 83 SER A O 1
ATOM 616 N N . ARG A 1 84 ? 13.145 -13.762 -40.864 1.00 91.94 84 ARG A N 1
ATOM 617 C CA . ARG A 1 84 ? 13.701 -14.543 -39.752 1.00 91.94 84 ARG A CA 1
ATOM 618 C C . ARG A 1 84 ? 14.527 -13.668 -38.812 1.00 91.94 84 ARG A C 1
ATOM 620 O O . ARG A 1 84 ? 14.280 -13.686 -37.611 1.00 91.94 84 ARG A O 1
ATOM 627 N N . ILE A 1 85 ? 15.447 -12.872 -39.354 1.00 89.06 85 ILE A N 1
ATOM 628 C CA . ILE A 1 85 ? 16.294 -11.958 -38.575 1.00 89.06 85 ILE A CA 1
ATOM 629 C C . ILE A 1 85 ? 15.444 -10.898 -37.866 1.00 89.06 85 ILE A C 1
ATOM 631 O O . ILE A 1 85 ? 15.661 -10.644 -36.685 1.00 89.06 85 ILE A O 1
ATOM 635 N N . ALA A 1 86 ? 14.441 -10.326 -38.539 1.00 86.56 86 ALA A N 1
ATOM 636 C CA . ALA A 1 86 ? 13.524 -9.362 -37.933 1.00 86.56 86 ALA A CA 1
ATOM 637 C C . ALA A 1 86 ? 12.729 -9.975 -36.772 1.00 86.56 86 ALA A C 1
ATOM 639 O O . ALA A 1 86 ? 12.604 -9.345 -35.726 1.00 86.56 86 ALA A O 1
ATOM 640 N N . ARG A 1 87 ? 12.245 -11.216 -36.922 1.00 84.56 87 ARG A N 1
ATOM 641 C CA . ARG A 1 87 ? 11.557 -11.949 -35.851 1.00 84.56 87 ARG A CA 1
ATOM 642 C C . ARG A 1 87 ? 12.479 -12.196 -34.663 1.00 84.56 87 ARG A C 1
ATOM 644 O O . ARG A 1 87 ? 12.082 -11.911 -33.546 1.00 84.56 87 ARG A O 1
ATOM 651 N N . VAL A 1 88 ? 13.708 -12.657 -34.899 1.00 86.31 88 VAL A N 1
ATOM 652 C CA . VAL A 1 88 ? 14.703 -12.881 -33.835 1.00 86.31 88 VAL A CA 1
ATOM 653 C C . VAL A 1 88 ? 15.064 -11.572 -33.129 1.00 86.31 88 VAL A C 1
ATOM 655 O O . VAL A 1 88 ? 15.100 -11.531 -31.905 1.00 86.31 88 VAL A O 1
ATOM 658 N N . ALA A 1 89 ? 15.271 -10.483 -33.872 1.00 84.50 89 ALA A N 1
ATOM 659 C CA . ALA A 1 89 ? 15.561 -9.169 -33.304 1.00 84.50 89 ALA A CA 1
ATOM 660 C C . ALA A 1 89 ? 14.372 -8.602 -32.516 1.00 84.50 89 ALA A C 1
ATOM 662 O O . ALA A 1 89 ? 14.567 -8.010 -31.458 1.00 84.50 89 ALA A O 1
ATOM 663 N N . ALA A 1 90 ? 13.144 -8.797 -33.001 1.00 79.06 90 ALA A N 1
ATOM 664 C CA . ALA A 1 90 ? 11.938 -8.459 -32.259 1.00 79.06 90 ALA A CA 1
ATOM 665 C C . ALA A 1 90 ? 11.859 -9.295 -30.976 1.00 79.06 90 ALA A C 1
ATOM 667 O O . ALA A 1 90 ? 11.767 -8.724 -29.897 1.00 79.06 90 ALA A O 1
ATOM 668 N N . SER A 1 91 ? 11.997 -10.619 -31.062 1.00 75.69 91 SER A N 1
ATOM 669 C CA . SER A 1 91 ? 12.023 -11.498 -29.892 1.00 75.69 91 SER A CA 1
ATOM 670 C C . SER A 1 91 ? 13.099 -11.090 -28.888 1.00 75.69 91 SER A C 1
ATOM 672 O O . SER A 1 91 ? 12.780 -11.037 -27.718 1.00 75.69 91 SER A O 1
ATOM 674 N N . ALA A 1 92 ? 14.312 -10.716 -29.302 1.00 81.50 92 ALA A N 1
ATOM 675 C CA . ALA A 1 92 ? 15.369 -10.257 -28.392 1.00 81.50 92 ALA A CA 1
ATOM 676 C C . ALA A 1 92 ? 15.088 -8.878 -27.763 1.00 81.50 92 ALA A C 1
ATOM 678 O O . ALA A 1 92 ? 15.451 -8.623 -26.618 1.00 81.50 92 ALA A O 1
ATOM 679 N N . ARG A 1 93 ? 14.432 -7.969 -28.498 1.00 75.75 93 ARG A N 1
ATOM 680 C CA . ARG A 1 93 ? 14.012 -6.659 -27.967 1.00 75.75 93 ARG A CA 1
ATOM 681 C C . ARG A 1 93 ? 12.861 -6.795 -26.971 1.00 75.75 93 ARG A C 1
ATOM 683 O O . ARG A 1 93 ? 12.822 -6.062 -25.989 1.00 75.75 93 ARG A O 1
ATOM 690 N N . TRP A 1 94 ? 11.945 -7.728 -27.226 1.00 73.69 94 TRP A N 1
ATOM 691 C CA . TRP A 1 94 ? 10.728 -7.935 -26.441 1.00 73.69 94 TRP A CA 1
ATOM 692 C C . TRP A 1 94 ? 10.834 -9.088 -25.426 1.00 73.69 94 TRP A C 1
ATOM 694 O O . TRP A 1 94 ? 9.961 -9.216 -24.576 1.00 73.69 94 TRP A O 1
ATOM 704 N N . SER A 1 95 ? 11.898 -9.899 -25.431 1.00 64.31 95 SER A N 1
ATOM 705 C CA . SER A 1 95 ? 12.119 -10.969 -24.439 1.00 64.31 95 SER A CA 1
ATOM 706 C C . SER A 1 95 ? 12.383 -10.416 -23.042 1.00 64.31 95 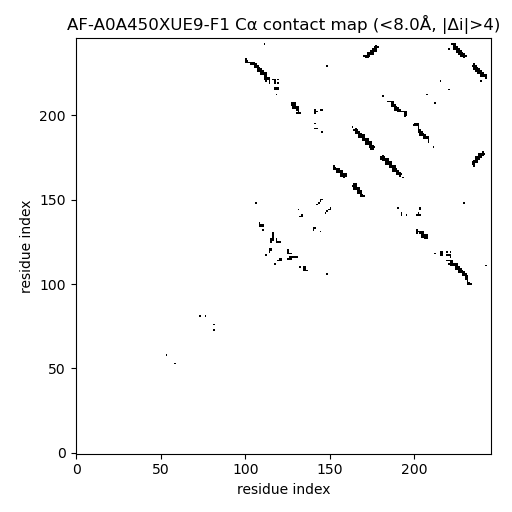SER A C 1
ATOM 708 O O . SER A 1 95 ? 12.066 -11.070 -22.057 1.00 64.31 95 SER A O 1
ATOM 710 N N . ASN A 1 96 ? 12.862 -9.173 -22.946 1.00 57.22 96 ASN A N 1
ATOM 711 C CA . ASN A 1 96 ? 12.955 -8.430 -21.684 1.00 57.22 96 ASN A CA 1
ATOM 712 C C . ASN A 1 96 ? 11.619 -7.787 -21.260 1.00 57.22 96 ASN A C 1
ATOM 714 O O . ASN A 1 96 ? 11.573 -7.056 -20.276 1.00 57.22 96 ASN A O 1
ATOM 718 N N . HIS A 1 97 ? 10.542 -8.047 -22.007 1.00 55.50 97 HIS A N 1
ATOM 719 C CA . HIS A 1 97 ? 9.163 -7.702 -21.665 1.00 55.50 97 HIS A CA 1
ATOM 720 C C . HIS A 1 97 ? 8.345 -8.919 -21.223 1.00 55.50 97 HIS A C 1
ATOM 722 O O . HIS A 1 97 ? 7.137 -8.795 -21.036 1.00 55.50 97 HIS A O 1
ATOM 728 N N . VAL A 1 98 ? 8.974 -10.083 -21.007 1.00 49.44 98 VAL A N 1
ATOM 729 C CA . VAL A 1 98 ? 8.354 -11.097 -20.149 1.00 49.44 98 VAL A CA 1
ATOM 730 C C . VAL A 1 98 ? 8.222 -10.444 -18.772 1.00 49.44 98 VAL A C 1
ATOM 732 O O . VAL A 1 98 ? 9.249 -10.099 -18.180 1.00 49.44 98 VAL A O 1
ATOM 735 N N . PRO A 1 99 ? 7.002 -10.196 -18.259 1.00 49.59 99 PRO A N 1
ATOM 736 C CA . PRO A 1 99 ? 6.867 -9.643 -16.928 1.00 49.59 99 PRO A CA 1
ATOM 737 C C . PRO A 1 99 ? 7.568 -10.607 -15.977 1.00 49.59 99 PRO A C 1
ATOM 739 O O . PRO A 1 99 ? 7.206 -11.784 -15.914 1.00 49.59 99 PRO A O 1
ATOM 742 N N . LYS A 1 100 ? 8.544 -10.100 -15.212 1.00 50.88 100 LYS A N 1
ATOM 743 C CA . LYS A 1 100 ? 9.243 -10.827 -14.134 1.00 50.88 100 LYS A CA 1
ATOM 744 C C . LYS A 1 100 ? 8.295 -11.547 -13.156 1.00 50.88 100 LYS A C 1
ATOM 746 O O . LYS A 1 100 ? 8.780 -12.286 -12.320 1.00 50.88 100 LYS A O 1
ATOM 751 N N . SER A 1 101 ? 6.980 -11.322 -13.241 1.00 51.59 101 SER A N 1
ATOM 752 C CA . SER A 1 101 ? 5.890 -12.036 -12.561 1.00 51.59 101 SER A CA 1
ATOM 753 C C . SER A 1 101 ? 6.152 -13.528 -12.319 1.00 51.59 101 SER A C 1
ATOM 755 O O . SER A 1 101 ? 6.134 -13.945 -11.171 1.00 51.59 101 SER A O 1
ATOM 757 N N . ARG A 1 102 ? 6.520 -14.311 -13.346 1.00 44.81 102 ARG A N 1
ATOM 758 C CA . ARG A 1 102 ? 6.626 -15.780 -13.229 1.00 44.81 102 ARG A CA 1
ATOM 759 C C . ARG A 1 102 ? 7.737 -16.307 -12.307 1.00 44.81 102 ARG A C 1
ATOM 761 O O . ARG A 1 102 ? 7.680 -17.473 -11.942 1.00 44.81 102 ARG A O 1
ATOM 768 N N . GLU A 1 103 ? 8.712 -15.483 -11.920 1.00 50.97 103 GLU A N 1
ATOM 769 C CA . GLU A 1 103 ? 9.758 -15.844 -10.941 1.00 50.97 103 GLU A CA 1
ATOM 770 C C . GLU A 1 103 ? 9.574 -15.159 -9.575 1.00 50.97 103 GLU A C 1
ATOM 772 O O . GLU A 1 103 ? 10.391 -15.350 -8.673 1.00 50.97 103 GLU A O 1
ATOM 777 N N . ARG A 1 104 ? 8.523 -14.347 -9.375 1.00 56.66 104 ARG A N 1
ATOM 778 C CA . ARG A 1 104 ? 8.325 -13.658 -8.093 1.00 56.66 104 ARG A CA 1
ATOM 779 C C . ARG A 1 104 ? 7.637 -14.584 -7.099 1.00 56.66 104 ARG A C 1
ATOM 781 O O . ARG A 1 104 ? 6.488 -14.968 -7.284 1.00 56.66 104 ARG A O 1
ATOM 788 N N . ALA A 1 105 ? 8.349 -14.901 -6.020 1.00 66.00 105 ALA A N 1
ATOM 789 C CA . ALA A 1 105 ? 7.747 -15.450 -4.814 1.00 66.00 105 ALA A CA 1
ATOM 790 C C . ALA A 1 105 ? 6.581 -14.559 -4.354 1.00 66.00 105 ALA A C 1
ATOM 792 O O . ALA A 1 105 ? 6.665 -13.332 -4.473 1.00 66.00 105 ALA A O 1
ATOM 793 N N . ASN A 1 106 ? 5.531 -15.172 -3.799 1.00 85.31 106 ASN A N 1
ATOM 794 C CA . ASN A 1 106 ? 4.407 -14.449 -3.205 1.00 85.31 106 ASN A CA 1
ATOM 795 C C . ASN A 1 106 ? 4.943 -13.432 -2.188 1.00 85.31 106 ASN A C 1
ATOM 797 O O . ASN A 1 106 ? 5.568 -13.800 -1.189 1.00 85.31 106 ASN A O 1
ATOM 801 N N . MET A 1 107 ? 4.726 -12.145 -2.453 1.00 92.25 107 MET A N 1
ATOM 802 C CA . MET A 1 107 ? 5.143 -11.082 -1.546 1.00 92.25 107 MET A CA 1
ATOM 803 C C . MET A 1 107 ? 4.004 -10.813 -0.581 1.00 92.25 107 MET A C 1
ATOM 805 O O . MET A 1 107 ? 2.892 -10.516 -1.009 1.00 92.25 107 MET A O 1
ATOM 809 N N . ARG A 1 108 ? 4.282 -10.884 0.721 1.00 94.94 108 ARG A N 1
ATOM 810 C CA . ARG A 1 108 ? 3.284 -10.646 1.766 1.00 94.94 108 ARG A CA 1
ATOM 811 C C . ARG A 1 108 ? 3.783 -9.591 2.736 1.00 94.94 108 ARG A C 1
ATOM 813 O O . ARG A 1 108 ? 4.876 -9.712 3.294 1.00 94.94 108 ARG A O 1
ATOM 820 N N . TRP A 1 109 ? 2.963 -8.573 2.948 1.00 96.69 109 TRP A N 1
ATOM 821 C CA . TRP A 1 109 ? 3.163 -7.578 3.989 1.00 96.69 109 TRP A CA 1
ATOM 822 C C . TRP A 1 109 ? 1.969 -7.556 4.925 1.00 96.69 109 TRP A C 1
ATOM 824 O O . TRP A 1 109 ? 0.838 -7.541 4.459 1.00 96.69 109 TRP A O 1
ATOM 834 N N . TYR A 1 110 ? 2.193 -7.469 6.231 1.00 97.00 110 TYR A N 1
ATOM 835 C CA . TYR A 1 110 ? 1.103 -7.277 7.178 1.00 97.00 110 TYR A CA 1
ATOM 836 C C . TYR A 1 110 ? 1.487 -6.383 8.354 1.00 97.00 110 TYR A C 1
ATOM 838 O O . TYR A 1 110 ? 2.653 -6.258 8.741 1.00 97.00 110 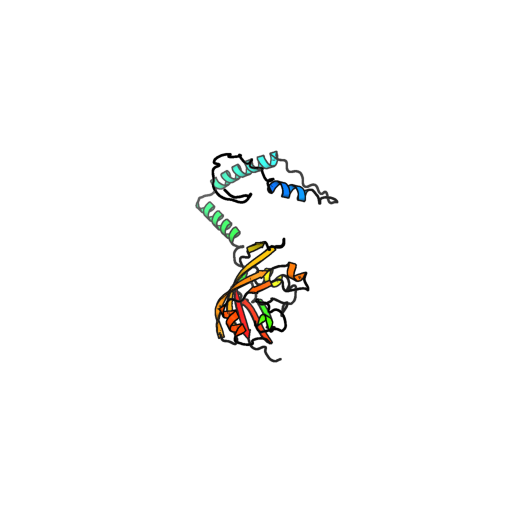TYR A O 1
ATOM 846 N N . LYS A 1 111 ? 0.468 -5.769 8.958 1.00 96.00 111 LYS A N 1
ATOM 847 C CA . LYS A 1 111 ? 0.576 -5.046 10.229 1.00 96.00 111 LYS A CA 1
ATOM 848 C C . LYS A 1 111 ? -0.738 -5.093 11.002 1.00 96.00 111 LYS A C 1
ATOM 850 O O . LYS A 1 111 ? -1.791 -5.397 10.451 1.00 96.00 111 LYS A O 1
ATOM 855 N N . ILE A 1 112 ? -0.690 -4.681 12.264 1.00 96.75 112 ILE A N 1
ATOM 856 C CA . ILE A 1 112 ? -1.898 -4.403 13.044 1.00 96.75 112 ILE A CA 1
ATOM 857 C C . ILE A 1 112 ? -2.464 -3.035 12.650 1.00 96.75 112 ILE A C 1
ATOM 859 O O . ILE A 1 112 ? -1.737 -2.038 12.601 1.00 96.75 112 ILE A O 1
ATOM 863 N N . LEU A 1 113 ? -3.767 -2.975 12.375 1.00 95.56 113 LEU A N 1
ATOM 864 C CA . LEU A 1 113 ? -4.467 -1.726 12.099 1.00 95.56 113 LEU A CA 1
ATOM 865 C C . LEU A 1 113 ? -4.529 -0.856 13.353 1.00 95.56 113 LEU A C 1
ATOM 867 O O . LEU A 1 113 ? -5.098 -1.239 14.378 1.00 95.56 113 LEU A O 1
ATOM 871 N N . THR A 1 114 ? -4.006 0.364 13.250 1.00 94.75 114 THR A N 1
ATOM 872 C CA . THR A 1 114 ? -4.281 1.403 14.248 1.00 94.75 114 THR A CA 1
ATOM 873 C C . THR A 1 114 ? -5.724 1.895 14.115 1.00 94.75 114 THR A C 1
ATOM 875 O O . THR A 1 114 ? -6.359 1.712 13.075 1.00 94.75 114 THR A O 1
ATOM 878 N N . ARG A 1 115 ? -6.240 2.603 15.130 1.00 95.00 115 ARG A N 1
ATOM 879 C CA . ARG A 1 115 ? -7.566 3.248 15.050 1.00 95.00 115 ARG A CA 1
ATOM 880 C C . ARG A 1 115 ? -7.706 4.151 13.823 1.00 95.00 115 ARG A C 1
ATOM 882 O O . ARG A 1 115 ? -8.741 4.127 13.167 1.00 95.00 115 ARG A O 1
ATOM 889 N N . SER A 1 116 ? -6.655 4.905 13.495 1.00 94.62 116 SER A N 1
ATOM 890 C CA . SER A 1 116 ? -6.654 5.772 12.318 1.00 94.62 116 SER A CA 1
ATOM 891 C C . SER A 1 116 ? -6.645 4.977 11.012 1.00 94.62 116 SER A C 1
ATOM 893 O O . SER A 1 116 ? -7.385 5.332 10.103 1.00 94.62 116 SER A O 1
ATOM 895 N N . ASP A 1 117 ? -5.839 3.912 10.904 1.00 94.69 117 ASP A N 1
ATOM 896 C CA . ASP A 1 117 ? -5.819 3.075 9.693 1.00 94.69 117 ASP A CA 1
ATOM 897 C C . ASP A 1 117 ? -7.185 2.399 9.469 1.00 94.69 117 ASP A C 1
ATOM 899 O O . ASP A 1 117 ? -7.646 2.314 8.332 1.00 94.69 117 ASP A O 1
ATOM 903 N N . ALA A 1 118 ? -7.854 1.998 10.557 1.00 95.06 118 ALA A N 1
ATOM 904 C CA . ALA A 1 118 ? -9.214 1.455 10.572 1.00 95.06 118 ALA A CA 1
ATOM 905 C C . ALA A 1 118 ? -10.316 2.526 10.423 1.00 95.06 118 ALA A C 1
ATOM 907 O O . ALA A 1 118 ? -11.488 2.229 10.615 1.00 95.06 118 ALA A O 1
ATOM 908 N N . GLN A 1 119 ? -9.962 3.777 10.111 1.00 95.56 119 GLN A N 1
ATOM 909 C CA . GLN A 1 119 ? -10.896 4.887 9.884 1.00 95.56 119 GLN A CA 1
ATOM 910 C C . GLN A 1 119 ? -11.814 5.234 11.072 1.00 95.56 119 GLN A C 1
ATOM 912 O O . GLN A 1 119 ? -12.816 5.935 10.905 1.00 95.56 119 GLN A O 1
ATOM 917 N N . GLN A 1 120 ? -11.417 4.857 12.287 1.00 95.12 120 GLN A N 1
ATOM 918 C CA . GLN A 1 120 ? -12.145 5.124 13.525 1.00 95.12 120 GLN A CA 1
ATOM 919 C C . GLN A 1 120 ? -11.788 6.486 14.130 1.00 95.12 120 GLN A C 1
ATOM 921 O O . GLN A 1 120 ? -10.722 7.046 13.868 1.00 95.12 120 GLN A O 1
ATOM 926 N N . LYS A 1 121 ? -12.673 7.023 14.984 1.00 92.19 121 LYS A N 1
ATOM 927 C CA . LYS A 1 121 ? -12.399 8.264 15.729 1.00 92.19 121 LYS A CA 1
ATOM 928 C C . LYS A 1 121 ? -11.148 8.105 16.605 1.00 92.19 121 LYS A C 1
ATOM 930 O O . LYS A 1 121 ? -11.008 7.120 17.344 1.00 92.19 121 LYS A O 1
ATOM 935 N N . THR A 1 122 ? -10.269 9.096 16.529 1.00 90.19 122 THR A N 1
ATOM 936 C CA . THR A 1 122 ? -9.023 9.241 17.294 1.00 90.19 122 THR A CA 1
ATOM 937 C C . THR A 1 122 ? -9.068 10.525 18.120 1.00 90.19 122 THR A C 1
ATOM 939 O O . THR A 1 122 ? -9.872 11.406 17.831 1.00 90.19 122 THR A O 1
ATOM 942 N N . GLN A 1 123 ? -8.212 10.642 19.140 1.00 86.62 123 GLN A N 1
ATOM 943 C CA . GLN A 1 123 ? -8.076 11.891 19.905 1.00 86.62 123 GLN A CA 1
ATOM 944 C C . GLN A 1 123 ? -7.503 13.036 19.047 1.00 86.62 123 GLN A C 1
ATOM 946 O O . GLN A 1 123 ? -7.881 14.185 19.237 1.00 86.62 123 GLN A O 1
ATOM 951 N N . GLY A 1 124 ? -6.628 12.720 18.083 1.00 85.19 124 GLY A N 1
ATOM 952 C CA . GLY A 1 124 ? -6.078 13.671 17.108 1.00 85.19 124 GLY A CA 1
ATOM 953 C C . GLY A 1 124 ? -6.642 13.497 15.694 1.00 85.19 124 GLY A C 1
ATOM 954 O O . GLY A 1 124 ? -7.600 12.750 15.479 1.00 85.19 124 GLY A O 1
ATOM 955 N N . ALA A 1 125 ? -6.009 14.157 14.718 1.00 83.44 125 ALA A N 1
ATOM 956 C CA . ALA A 1 125 ? -6.395 14.079 13.310 1.00 83.44 125 ALA A CA 1
ATOM 957 C C . ALA A 1 125 ? -6.348 12.635 12.779 1.00 83.44 125 ALA A C 1
ATOM 959 O O . ALA A 1 125 ? -5.333 11.943 12.879 1.00 83.44 125 ALA A O 1
ATOM 960 N N . LYS A 1 126 ? -7.462 12.197 12.185 1.00 86.12 126 LYS A N 1
ATOM 961 C CA . LYS A 1 126 ? -7.582 10.899 11.517 1.00 86.12 126 LYS A CA 1
ATOM 962 C C . LYS A 1 126 ? -6.893 10.960 10.155 1.00 86.12 126 LYS A C 1
ATOM 964 O O . LYS A 1 126 ? -7.234 11.802 9.330 1.00 86.12 126 LYS A O 1
ATOM 969 N N . MET A 1 127 ? -5.970 10.042 9.897 1.00 89.44 127 MET A N 1
ATOM 970 C CA . MET A 1 127 ? -5.376 9.859 8.572 1.00 89.44 127 MET A CA 1
ATOM 971 C C . MET A 1 127 ? -6.397 9.195 7.631 1.00 89.44 127 MET A C 1
ATOM 973 O O . MET A 1 127 ? -6.918 8.127 7.968 1.00 89.44 127 MET A O 1
ATOM 977 N N . PRO A 1 128 ? -6.684 9.774 6.450 1.00 89.88 128 PRO A N 1
ATOM 978 C CA . PRO A 1 128 ? -7.688 9.249 5.519 1.00 89.88 128 PRO A CA 1
ATOM 979 C C . PRO A 1 128 ? -7.179 8.086 4.644 1.00 89.88 128 PRO A C 1
ATOM 981 O O . PRO A 1 128 ? -7.870 7.655 3.724 1.00 89.88 128 PRO A O 1
ATOM 984 N N . PHE A 1 129 ? -5.973 7.584 4.907 1.00 95.06 129 PHE A N 1
ATOM 985 C CA . PHE A 1 129 ? -5.290 6.554 4.126 1.00 95.06 129 PHE A CA 1
ATOM 986 C C . PHE A 1 129 ? -4.658 5.494 5.033 1.00 95.06 129 PHE A C 1
ATOM 988 O O . PHE A 1 129 ? -4.371 5.740 6.208 1.00 95.06 129 PHE A O 1
ATOM 995 N N . LEU A 1 130 ? -4.404 4.317 4.463 1.00 96.81 130 LEU A N 1
ATOM 996 C CA . LEU A 1 130 ? -3.600 3.274 5.082 1.00 96.81 130 LEU A CA 1
ATOM 997 C C . LEU A 1 130 ? -2.119 3.609 4.929 1.00 96.81 130 LEU A C 1
ATOM 999 O O . LEU A 1 130 ? -1.623 3.826 3.821 1.00 96.81 130 LEU A O 1
ATOM 1003 N N . ARG A 1 131 ? -1.405 3.615 6.055 1.00 95.38 131 ARG A N 1
ATOM 1004 C CA . ARG A 1 131 ? 0.040 3.849 6.068 1.00 95.38 131 ARG A CA 1
ATOM 1005 C C . ARG A 1 131 ? 0.820 2.554 5.931 1.00 95.38 131 ARG A C 1
ATOM 1007 O O . ARG A 1 131 ? 0.681 1.669 6.780 1.00 95.3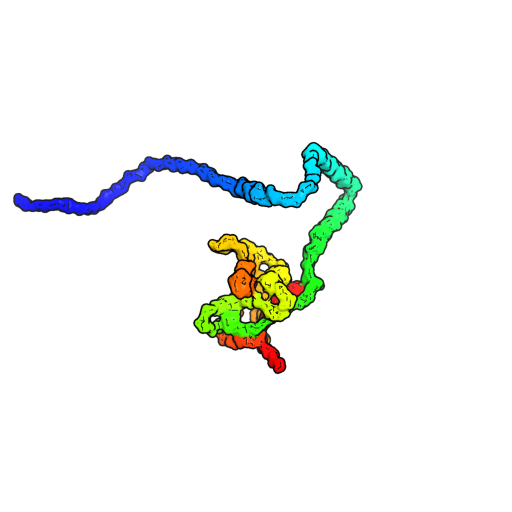8 131 ARG A O 1
ATOM 1014 N N . PHE A 1 132 ? 1.691 2.473 4.937 1.00 96.06 132 PHE A N 1
ATOM 1015 C CA . PHE A 1 132 ? 2.573 1.328 4.748 1.00 96.06 132 PHE A CA 1
ATOM 1016 C C . PHE A 1 132 ? 3.838 1.464 5.596 1.00 96.06 132 PHE A C 1
ATOM 1018 O O . PHE A 1 132 ? 4.880 1.939 5.158 1.00 96.06 132 PHE A O 1
ATOM 1025 N N . THR A 1 133 ? 3.706 1.097 6.871 1.00 95.00 133 THR A N 1
ATOM 1026 C CA . THR A 1 133 ? 4.817 1.041 7.830 1.00 95.00 133 THR A CA 1
ATOM 1027 C C . THR A 1 133 ? 5.640 -0.238 7.642 1.00 95.00 133 THR A C 1
ATOM 1029 O O . THR A 1 133 ? 5.262 -1.127 6.881 1.00 95.00 133 THR A O 1
ATOM 1032 N N . LYS A 1 134 ? 6.743 -0.372 8.390 1.00 94.12 134 LYS A N 1
ATOM 1033 C CA . LYS A 1 134 ? 7.642 -1.537 8.327 1.00 94.12 134 LYS A CA 1
ATOM 1034 C C . LYS A 1 134 ? 6.931 -2.899 8.381 1.00 94.12 134 LYS A C 1
ATOM 1036 O O . LYS A 1 134 ? 7.264 -3.778 7.595 1.00 94.12 134 LYS A O 1
ATOM 1041 N N . GLY A 1 135 ? 5.946 -3.076 9.265 1.00 92.56 135 GLY A N 1
ATOM 1042 C CA . GLY A 1 135 ? 5.230 -4.352 9.412 1.00 92.56 135 GLY A CA 1
ATOM 1043 C C . GLY A 1 135 ? 6.190 -5.528 9.634 1.00 92.56 135 GLY A C 1
ATOM 1044 O O . GLY A 1 135 ? 7.034 -5.471 10.528 1.00 92.56 135 GLY A O 1
ATOM 1045 N N . ASN A 1 136 ? 6.079 -6.561 8.800 1.00 92.62 136 ASN A N 1
ATOM 1046 C CA . ASN A 1 136 ? 6.933 -7.75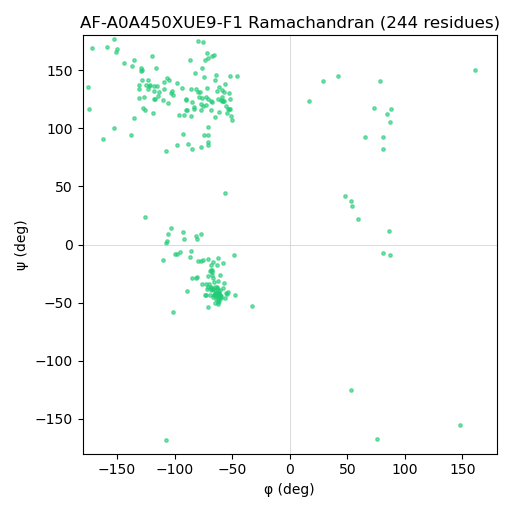6 8.790 1.00 92.62 136 ASN A CA 1
ATOM 1047 C C . ASN A 1 136 ? 8.164 -7.666 7.860 1.00 92.62 136 ASN A C 1
ATOM 1049 O O . ASN A 1 136 ? 8.867 -8.662 7.708 1.00 92.62 136 ASN A O 1
ATOM 1053 N N . ILE A 1 137 ? 8.438 -6.523 7.220 1.00 91.44 137 ILE A N 1
ATOM 1054 C CA . ILE A 1 137 ? 9.560 -6.394 6.274 1.00 91.44 137 ILE A CA 1
ATOM 1055 C C . ILE A 1 137 ? 10.902 -6.427 7.020 1.00 91.44 137 ILE A C 1
ATOM 1057 O O . ILE A 1 137 ? 11.179 -5.595 7.893 1.00 91.44 137 ILE A O 1
ATOM 1061 N N . SER A 1 138 ? 11.777 -7.348 6.613 1.00 83.00 138 SER A N 1
ATOM 1062 C CA . SER A 1 138 ? 13.191 -7.381 6.990 1.00 83.00 138 SER A CA 1
ATOM 1063 C C . SER A 1 138 ? 14.016 -6.550 5.997 1.00 83.00 138 SER A C 1
ATOM 1065 O O . SER A 1 138 ? 14.500 -7.077 5.001 1.00 83.00 138 SER A O 1
ATOM 1067 N N . GLY A 1 139 ? 14.142 -5.237 6.218 1.00 84.62 139 GLY A N 1
ATOM 1068 C CA . GLY A 1 139 ? 14.968 -4.367 5.367 1.00 84.62 139 GLY A CA 1
ATOM 1069 C C . GLY A 1 139 ? 14.456 -2.934 5.233 1.00 84.62 139 GLY A C 1
ATOM 1070 O O . GLY A 1 139 ? 13.740 -2.432 6.108 1.00 84.62 139 GLY A O 1
ATOM 1071 N N . ASP A 1 140 ? 14.842 -2.282 4.131 1.00 86.62 140 ASP A N 1
ATOM 1072 C CA . ASP A 1 140 ? 14.447 -0.909 3.803 1.00 86.62 140 ASP A CA 1
ATOM 1073 C C . ASP A 1 140 ? 12.967 -0.813 3.405 1.00 86.62 140 ASP A C 1
ATOM 1075 O O . ASP A 1 140 ? 12.596 -0.859 2.235 1.00 86.62 140 ASP A O 1
ATOM 1079 N N . HIS A 1 141 ? 12.102 -0.628 4.396 1.00 86.88 141 HIS A N 1
ATOM 1080 C CA . HIS A 1 141 ? 10.680 -0.394 4.160 1.00 86.88 141 HIS A CA 1
ATOM 1081 C C . HIS A 1 141 ? 10.357 0.987 3.556 1.00 86.88 141 HIS A C 1
ATOM 1083 O O . HIS A 1 141 ? 9.228 1.182 3.106 1.00 86.88 141 HIS A O 1
ATOM 1089 N N . ILE A 1 142 ? 11.308 1.934 3.530 1.00 89.56 142 ILE A N 1
ATOM 1090 C CA . ILE A 1 142 ? 11.085 3.300 3.029 1.00 89.56 142 ILE A CA 1
ATOM 1091 C C . ILE A 1 142 ? 10.856 3.268 1.519 1.00 89.56 142 ILE A C 1
ATOM 1093 O O . ILE A 1 142 ? 9.984 3.974 1.014 1.00 89.56 142 ILE A O 1
ATOM 1097 N N . THR A 1 143 ? 11.588 2.427 0.782 1.00 91.19 143 THR A N 1
ATOM 1098 C CA . THR A 1 143 ? 11.440 2.337 -0.680 1.00 91.19 143 THR A CA 1
ATOM 1099 C C . THR A 1 143 ? 10.812 1.033 -1.173 1.00 91.19 143 THR A C 1
ATOM 1101 O O . THR A 1 143 ? 10.340 0.986 -2.311 1.00 91.19 143 THR A O 1
ATOM 1104 N N . TRP A 1 144 ? 10.710 0.004 -0.322 1.00 94.38 144 TRP A N 1
ATOM 1105 C CA . TRP A 1 144 ? 10.234 -1.331 -0.706 1.00 94.38 144 TRP A CA 1
ATOM 1106 C C . TRP A 1 144 ? 8.846 -1.348 -1.357 1.00 94.38 144 TRP A C 1
ATOM 1108 O O . TRP A 1 144 ? 8.669 -1.958 -2.409 1.00 94.38 144 TRP A O 1
ATOM 1118 N N . PHE A 1 145 ? 7.858 -0.640 -0.797 1.00 96.00 145 PHE A N 1
ATOM 1119 C CA . PHE A 1 145 ? 6.509 -0.622 -1.381 1.00 96.00 145 PHE A CA 1
ATOM 1120 C C . PHE A 1 145 ? 6.507 -0.056 -2.797 1.00 96.00 145 PHE A C 1
ATOM 1122 O O . PHE A 1 145 ? 5.867 -0.612 -3.687 1.00 96.00 145 PHE A O 1
ATOM 1129 N N . ARG A 1 146 ? 7.247 1.032 -3.015 1.00 94.69 146 ARG A N 1
ATOM 1130 C CA . ARG A 1 146 ? 7.321 1.708 -4.307 1.00 94.69 146 ARG A CA 1
ATOM 1131 C C . ARG A 1 146 ? 8.140 0.925 -5.333 1.00 94.69 146 ARG A C 1
ATOM 1133 O O . ARG A 1 146 ? 7.727 0.871 -6.490 1.00 94.69 146 ARG A O 1
ATOM 1140 N N . LYS A 1 147 ? 9.293 0.372 -4.941 1.00 93.12 147 LYS A N 1
ATOM 1141 C CA . LYS A 1 147 ? 10.256 -0.268 -5.856 1.00 93.12 147 LYS A CA 1
ATOM 1142 C C . LYS A 1 147 ? 9.990 -1.755 -6.078 1.00 93.12 147 LYS A C 1
ATOM 1144 O O . LYS A 1 147 ? 10.076 -2.212 -7.211 1.00 93.12 147 LYS A O 1
ATOM 1149 N N . GLU A 1 148 ? 9.626 -2.486 -5.028 1.00 92.31 148 GLU A N 1
ATOM 1150 C CA . GLU A 1 148 ? 9.520 -3.948 -5.066 1.00 92.31 148 GLU A CA 1
ATOM 1151 C C . GLU A 1 148 ? 8.064 -4.404 -5.198 1.00 92.31 148 GLU A C 1
ATOM 1153 O O . GLU A 1 148 ? 7.692 -5.062 -6.175 1.00 92.31 148 GLU A O 1
ATOM 1158 N N . PHE A 1 149 ? 7.208 -4.009 -4.250 1.00 95.12 149 PHE A N 1
ATOM 1159 C CA . PHE A 1 149 ? 5.837 -4.521 -4.170 1.00 95.12 149 PHE A CA 1
ATOM 1160 C C . PHE A 1 149 ? 4.955 -3.979 -5.311 1.00 95.12 149 PHE A C 1
ATOM 1162 O O . PHE A 1 149 ? 4.378 -4.732 -6.104 1.00 95.12 149 PHE A O 1
ATOM 1169 N N . PHE A 1 150 ? 4.914 -2.655 -5.467 1.00 96.12 150 PHE A N 1
ATOM 1170 C CA . PHE A 1 150 ? 4.150 -1.949 -6.502 1.00 96.12 150 PHE A CA 1
ATOM 1171 C C . PHE A 1 150 ? 5.023 -1.445 -7.661 1.00 96.12 150 PHE A C 1
ATOM 1173 O O . PHE A 1 150 ? 4.567 -0.625 -8.457 1.00 96.12 150 PHE A O 1
ATOM 1180 N N . GLY A 1 151 ? 6.270 -1.914 -7.774 1.00 94.00 151 GLY A N 1
ATOM 1181 C CA . GLY A 1 151 ? 7.229 -1.425 -8.774 1.00 94.00 151 GLY A CA 1
ATOM 1182 C C . GLY A 1 151 ? 6.795 -1.610 -10.227 1.00 94.00 151 GLY A C 1
ATOM 1183 O O . GLY A 1 151 ? 7.188 -0.821 -11.080 1.00 94.00 151 GLY A O 1
ATOM 1184 N N . ASP A 1 152 ? 5.948 -2.607 -10.489 1.00 91.19 152 ASP A N 1
ATOM 1185 C CA . ASP A 1 152 ? 5.473 -2.949 -11.836 1.00 91.19 152 ASP A CA 1
ATOM 1186 C C . ASP A 1 152 ? 4.243 -2.133 -12.274 1.00 91.19 152 ASP A C 1
ATOM 1188 O O . ASP A 1 152 ? 3.794 -2.255 -13.413 1.00 91.19 152 ASP A O 1
ATOM 1192 N N . LEU A 1 153 ? 3.671 -1.315 -11.382 1.00 93.75 153 LEU A N 1
ATOM 1193 C CA . LEU A 1 153 ? 2.534 -0.460 -11.719 1.00 93.75 153 LEU A CA 1
ATOM 1194 C C . LEU A 1 153 ? 2.984 0.767 -12.532 1.00 93.75 153 LEU A C 1
ATOM 1196 O O . LEU A 1 153 ? 4.109 1.244 -12.374 1.00 93.75 153 LEU A O 1
ATOM 1200 N N . PRO A 1 154 ? 2.112 1.334 -13.384 1.00 94.75 154 PRO A N 1
ATOM 1201 C CA . PRO A 1 154 ? 2.422 2.552 -14.123 1.00 94.75 154 PRO A CA 1
ATOM 1202 C C . PRO A 1 154 ? 2.359 3.770 -13.187 1.00 94.75 154 PRO A C 1
ATOM 1204 O O . PRO A 1 154 ? 1.290 4.334 -12.941 1.00 94.75 154 PRO A O 1
ATOM 1207 N N . TRP A 1 155 ? 3.502 4.166 -12.628 1.00 95.00 155 TRP A N 1
ATOM 1208 C CA . TRP A 1 155 ? 3.619 5.356 -11.781 1.00 95.00 155 TRP A CA 1
ATOM 1209 C C . TRP A 1 155 ? 3.738 6.627 -12.620 1.00 95.00 155 TRP A C 1
ATOM 1211 O O . TRP A 1 155 ? 4.516 6.690 -13.571 1.00 95.00 155 TRP A O 1
ATOM 1221 N N . SER A 1 156 ? 2.975 7.647 -12.241 1.00 92.31 156 SER A N 1
ATOM 1222 C CA . SER A 1 156 ? 3.046 8.995 -12.804 1.00 92.31 156 SER A CA 1
ATOM 1223 C C . SER A 1 156 ? 3.708 9.929 -11.802 1.00 92.31 156 SER A C 1
ATOM 1225 O O . SER A 1 156 ? 3.506 9.788 -10.597 1.00 92.31 156 SER A O 1
ATOM 1227 N N . ARG A 1 157 ? 4.511 10.875 -12.292 1.00 89.38 157 ARG A N 1
ATOM 1228 C CA . ARG A 1 157 ? 5.105 11.926 -11.462 1.00 89.38 157 ARG A CA 1
ATOM 1229 C C . ARG A 1 157 ? 4.158 13.117 -11.435 1.00 89.38 157 ARG A C 1
ATOM 1231 O O . ARG A 1 157 ? 3.939 13.739 -12.469 1.00 89.38 157 ARG A O 1
ATOM 1238 N N . ASP A 1 158 ? 3.646 13.425 -10.254 1.00 76.94 158 ASP A N 1
ATOM 1239 C CA . ASP A 1 158 ? 2.907 14.642 -9.963 1.00 76.94 158 ASP A CA 1
ATOM 1240 C C . ASP A 1 158 ? 3.845 15.619 -9.239 1.00 76.94 158 ASP A C 1
ATOM 1242 O O . ASP A 1 158 ? 4.495 15.283 -8.244 1.00 76.94 158 ASP A O 1
ATOM 1246 N N . PHE A 1 159 ? 3.932 16.853 -9.732 1.00 62.25 159 PHE A N 1
ATOM 1247 C CA . PHE A 1 159 ? 4.646 17.908 -9.018 1.00 62.25 159 PHE A CA 1
ATOM 1248 C C . PHE A 1 159 ? 3.763 18.414 -7.877 1.00 62.25 159 PHE A C 1
ATOM 1250 O O . PHE A 1 159 ? 2.630 18.856 -8.090 1.00 62.25 159 PHE A O 1
ATOM 1257 N N . SER A 1 160 ? 4.264 18.316 -6.647 1.00 59.94 160 SER A N 1
ATOM 1258 C CA . SER A 1 160 ? 3.601 18.903 -5.487 1.00 59.94 160 SER A CA 1
ATOM 1259 C C . SER A 1 160 ? 3.705 20.432 -5.528 1.00 59.94 160 SER A C 1
ATOM 1261 O O . SER A 1 160 ? 4.576 21.001 -6.176 1.00 59.94 160 SER A O 1
ATOM 1263 N N . LYS A 1 161 ? 2.833 21.127 -4.785 1.00 58.56 161 LYS A N 1
ATOM 1264 C CA . LYS A 1 161 ? 2.877 22.598 -4.614 1.00 58.56 161 LYS A CA 1
ATOM 1265 C C . LYS A 1 161 ? 4.160 23.101 -3.930 1.00 58.56 161 LYS A C 1
ATOM 1267 O O . LYS A 1 161 ? 4.384 24.304 -3.864 1.00 58.56 161 LYS A O 1
ATOM 1272 N N . LYS A 1 162 ? 4.945 22.188 -3.360 1.00 56.94 162 LYS A N 1
ATOM 1273 C CA . LYS A 1 162 ? 6.293 22.399 -2.829 1.00 56.94 162 LYS A CA 1
ATOM 1274 C C . LYS A 1 162 ? 7.215 21.564 -3.707 1.00 56.94 162 LYS A C 1
ATOM 1276 O O . LYS A 1 162 ? 6.824 20.452 -4.021 1.00 56.94 162 LYS A O 1
ATOM 1281 N N . ASP A 1 163 ? 8.345 22.126 -4.101 1.00 64.44 163 ASP A N 1
ATOM 1282 C CA . ASP A 1 163 ? 9.280 21.765 -5.184 1.00 64.44 163 ASP A CA 1
ATOM 1283 C C . ASP A 1 163 ? 9.868 20.325 -5.169 1.00 64.44 163 ASP A C 1
ATOM 1285 O O . ASP A 1 163 ? 11.065 20.108 -5.335 1.00 64.44 163 ASP A O 1
ATOM 1289 N N . HIS A 1 164 ? 9.041 19.307 -4.929 1.00 73.19 164 HIS A N 1
ATOM 1290 C CA . HIS A 1 164 ? 9.419 17.905 -4.824 1.00 73.19 164 HIS A CA 1
ATOM 1291 C C . HIS A 1 164 ? 8.437 16.989 -5.558 1.00 73.19 164 HIS A C 1
ATOM 1293 O O . HIS A 1 164 ? 7.259 17.303 -5.762 1.00 73.19 164 HIS A O 1
ATOM 1299 N N . THR A 1 165 ? 8.946 15.834 -5.986 1.00 83.06 165 THR A N 1
ATOM 1300 C CA . THR A 1 165 ? 8.183 14.872 -6.790 1.00 83.06 165 THR A CA 1
ATOM 1301 C C . THR A 1 165 ? 7.355 13.965 -5.888 1.00 83.06 165 THR A C 1
ATOM 1303 O O . THR A 1 165 ? 7.908 13.255 -5.050 1.00 83.06 165 THR A O 1
ATOM 1306 N N . ILE A 1 166 ? 6.040 13.946 -6.101 1.00 90.69 166 ILE A N 1
ATOM 1307 C CA . ILE A 1 166 ? 5.150 12.913 -5.570 1.00 90.69 166 ILE A CA 1
ATOM 1308 C C . ILE A 1 166 ? 4.829 11.970 -6.722 1.00 90.69 166 ILE A C 1
ATOM 1310 O O . ILE A 1 166 ? 4.450 12.402 -7.805 1.00 90.69 166 ILE A O 1
ATOM 1314 N N . GLU A 1 167 ? 4.966 10.669 -6.515 1.00 94.50 167 GLU A N 1
ATOM 1315 C CA . GLU A 1 167 ? 4.538 9.687 -7.505 1.00 94.50 167 GLU A CA 1
ATOM 1316 C C . GLU A 1 167 ? 3.158 9.149 -7.139 1.00 94.50 167 GLU A C 1
ATOM 1318 O O . GLU A 1 167 ? 2.881 8.866 -5.972 1.00 94.50 167 GLU A O 1
ATOM 1323 N N . THR A 1 168 ? 2.285 8.977 -8.127 1.00 95.94 168 THR A N 1
ATOM 1324 C CA . THR A 1 168 ? 0.956 8.398 -7.928 1.00 95.94 168 THR A CA 1
ATOM 1325 C C . THR A 1 168 ? 0.686 7.268 -8.912 1.00 95.94 168 THR A C 1
ATOM 1327 O O . THR A 1 168 ? 1.201 7.232 -10.031 1.00 95.94 168 THR A O 1
ATOM 1330 N N . THR A 1 169 ? -0.111 6.293 -8.483 1.00 96.69 169 THR A N 1
ATOM 1331 C CA . THR A 1 169 ? -0.623 5.233 -9.358 1.00 96.69 169 THR A CA 1
ATOM 1332 C C . THR A 1 169 ? -1.960 4.710 -8.836 1.00 96.69 169 THR A C 1
ATOM 1334 O O . THR A 1 169 ? -2.458 5.143 -7.790 1.00 96.69 169 THR A O 1
ATOM 1337 N N . ARG A 1 170 ? -2.575 3.781 -9.568 1.00 96.88 170 ARG A N 1
ATOM 1338 C CA . ARG A 1 170 ? -3.782 3.071 -9.141 1.00 96.88 170 ARG A CA 1
ATOM 1339 C C . ARG A 1 170 ? -3.508 1.577 -9.142 1.00 96.88 170 ARG A C 1
ATOM 1341 O O . ARG A 1 170 ? -2.929 1.056 -10.088 1.00 96.88 170 ARG A O 1
ATOM 1348 N N . VAL A 1 171 ? -3.956 0.902 -8.091 1.00 96.88 171 VAL A N 1
ATOM 1349 C CA . VAL A 1 171 ? -3.832 -0.549 -7.937 1.00 96.88 171 VAL A CA 1
ATOM 1350 C C . VAL A 1 171 ? -5.218 -1.176 -7.859 1.00 96.88 171 VAL A C 1
ATOM 1352 O O . VAL A 1 171 ? -6.100 -0.643 -7.184 1.00 96.88 171 VAL A O 1
ATOM 1355 N N . ALA A 1 172 ? -5.413 -2.289 -8.564 1.00 97.62 172 ALA A N 1
ATOM 1356 C CA . ALA A 1 172 ? -6.584 -3.141 -8.419 1.00 97.62 172 ALA A CA 1
ATOM 1357 C C . ALA A 1 172 ? -6.297 -4.188 -7.333 1.00 97.62 172 ALA A C 1
ATOM 1359 O O . ALA A 1 172 ? -5.390 -4.997 -7.490 1.00 97.62 172 ALA A O 1
ATOM 1360 N N . LEU A 1 173 ? -7.047 -4.136 -6.233 1.00 97.81 173 LEU A N 1
ATOM 1361 C CA . LEU A 1 173 ? -6.918 -5.024 -5.078 1.00 97.81 173 LEU A CA 1
ATOM 1362 C C . LEU A 1 173 ? -8.181 -5.870 -4.952 1.00 97.81 173 LEU A C 1
ATOM 1364 O O . LEU A 1 173 ? -9.271 -5.302 -4.897 1.00 97.81 173 LEU A O 1
ATOM 1368 N N . HIS A 1 174 ? -8.064 -7.191 -4.861 1.00 98.12 174 HIS A N 1
ATOM 1369 C CA . HIS A 1 174 ? -9.155 -8.018 -4.335 1.00 98.12 174 HIS A CA 1
ATOM 1370 C C . HIS A 1 174 ? -9.241 -7.810 -2.817 1.00 98.12 174 HIS A C 1
ATOM 1372 O O . HIS A 1 174 ? -8.246 -7.983 -2.116 1.00 98.12 174 HIS A O 1
ATOM 1378 N N . VAL A 1 175 ? -10.386 -7.335 -2.318 1.00 97.81 175 VAL A N 1
ATOM 1379 C CA . VAL A 1 175 ? -10.528 -6.903 -0.920 1.00 97.81 175 VAL A CA 1
ATOM 1380 C C . VAL A 1 175 ? -11.408 -7.867 -0.142 1.00 97.81 175 VAL A C 1
ATOM 1382 O O . VAL A 1 175 ? -12.580 -8.029 -0.471 1.00 97.81 175 VAL A O 1
ATOM 1385 N N . THR A 1 176 ? -10.882 -8.405 0.957 1.00 97.38 176 THR A N 1
ATOM 1386 C CA . THR A 1 176 ? -11.636 -9.237 1.906 1.00 97.38 176 THR A CA 1
ATOM 1387 C C . THR A 1 176 ? -11.560 -8.644 3.313 1.00 97.38 176 THR A C 1
ATOM 1389 O O . THR A 1 176 ? -10.487 -8.267 3.784 1.00 97.38 176 THR A O 1
ATOM 1392 N N . ILE A 1 177 ? -12.693 -8.556 4.014 1.00 95.88 177 ILE A N 1
ATOM 1393 C CA . ILE A 1 177 ? -12.766 -8.048 5.394 1.00 95.88 177 ILE A CA 1
ATOM 1394 C C . ILE A 1 177 ? -13.492 -9.063 6.274 1.00 95.88 177 ILE A C 1
ATOM 1396 O O . ILE A 1 177 ? -14.668 -9.329 6.057 1.00 95.88 177 ILE A O 1
ATOM 1400 N N . ASP A 1 178 ? -12.803 -9.607 7.277 1.00 93.38 178 ASP A N 1
ATOM 1401 C CA . ASP A 1 178 ? -13.298 -10.637 8.199 1.00 93.38 178 ASP A CA 1
ATOM 1402 C C . ASP A 1 178 ? -13.986 -11.809 7.468 1.00 93.38 178 ASP A C 1
ATOM 1404 O O . ASP A 1 178 ? -15.034 -12.301 7.876 1.00 93.38 178 ASP A O 1
ATOM 1408 N N . GLY A 1 179 ? -13.389 -12.239 6.351 1.00 89.31 179 GLY A N 1
ATOM 1409 C CA . GLY A 1 179 ? -13.908 -13.309 5.492 1.00 89.31 179 GLY A CA 1
ATOM 1410 C C . GLY A 1 179 ? -15.002 -12.882 4.507 1.00 89.31 179 GLY A C 1
ATOM 1411 O O . GLY A 1 179 ? -15.364 -13.669 3.638 1.00 89.31 179 GLY A O 1
ATOM 1412 N N . ASN A 1 180 ? -15.511 -11.649 4.590 1.00 93.12 180 ASN A N 1
ATOM 1413 C CA . ASN A 1 180 ? -16.461 -11.113 3.620 1.00 93.12 180 ASN A CA 1
ATOM 1414 C C . ASN A 1 180 ? -15.733 -10.559 2.388 1.00 93.12 180 ASN A C 1
ATOM 1416 O O . ASN A 1 180 ? -14.974 -9.589 2.497 1.00 93.12 180 ASN A O 1
ATOM 1420 N N . ASP A 1 181 ? -16.003 -11.147 1.224 1.00 94.25 181 ASP A N 1
ATOM 1421 C CA . ASP A 1 181 ? -15.450 -10.708 -0.054 1.00 94.25 181 ASP A CA 1
ATOM 1422 C C . ASP A 1 181 ? -16.151 -9.427 -0.540 1.00 94.25 181 ASP A C 1
ATOM 1424 O O . ASP A 1 181 ? -17.361 -9.387 -0.769 1.00 94.25 181 ASP A O 1
ATOM 1428 N N . LEU A 1 182 ? -15.382 -8.351 -0.700 1.00 92.75 182 LEU A N 1
ATOM 1429 C CA . LEU A 1 182 ? -15.847 -7.093 -1.282 1.00 92.75 182 LEU A CA 1
ATOM 1430 C C . LEU A 1 182 ? -15.537 -7.003 -2.784 1.00 92.75 182 LEU A C 1
ATOM 1432 O O . LEU A 1 182 ? -15.998 -6.067 -3.445 1.00 92.75 182 LEU A O 1
ATOM 1436 N N . GLY A 1 183 ? -14.806 -7.961 -3.340 1.00 92.94 183 GLY A N 1
ATOM 1437 C CA . GLY A 1 183 ? -14.379 -8.028 -4.727 1.00 92.94 183 GLY A CA 1
ATOM 1438 C C . GLY A 1 183 ? -13.230 -7.075 -5.040 1.00 92.94 183 GLY A C 1
ATOM 1439 O O . GLY A 1 183 ? -12.597 -6.485 -4.162 1.00 92.94 183 GLY A O 1
ATOM 1440 N N . VAL A 1 184 ? -12.967 -6.896 -6.335 1.00 96.94 184 VAL A N 1
ATOM 1441 C CA . VAL A 1 184 ? -11.883 -6.028 -6.807 1.00 96.94 184 VAL A CA 1
ATOM 1442 C C . VAL A 1 184 ? -12.231 -4.546 -6.600 1.00 96.94 184 VAL A C 1
ATOM 1444 O O . VAL A 1 184 ? -13.341 -4.084 -6.895 1.00 96.94 184 VAL A O 1
ATOM 1447 N N . ARG A 1 185 ? -11.266 -3.782 -6.083 1.00 95.12 185 ARG A N 1
ATOM 1448 C CA . ARG A 1 185 ? -11.338 -2.341 -5.821 1.00 95.12 185 ARG A CA 1
ATOM 1449 C C . ARG A 1 185 ? -10.117 -1.640 -6.393 1.00 95.12 185 ARG A C 1
ATOM 1451 O O . ARG A 1 185 ? -8.991 -2.072 -6.182 1.00 95.12 185 ARG A O 1
ATOM 1458 N N . ILE A 1 186 ? -10.344 -0.529 -7.089 1.00 96.81 186 ILE A N 1
ATOM 1459 C CA . ILE A 1 186 ? -9.268 0.299 -7.636 1.00 96.81 186 ILE A CA 1
ATOM 1460 C C . ILE A 1 186 ? -8.996 1.444 -6.666 1.00 96.81 186 ILE A C 1
ATOM 1462 O O . ILE A 1 186 ? -9.818 2.350 -6.524 1.00 96.81 186 ILE A O 1
ATOM 1466 N N . MET A 1 187 ? -7.830 1.423 -6.031 1.00 97.56 187 MET A N 1
ATOM 1467 C CA . MET A 1 187 ? -7.428 2.400 -5.020 1.00 97.56 187 MET A CA 1
ATOM 1468 C C . MET A 1 187 ? -6.223 3.210 -5.487 1.00 97.56 187 MET A C 1
ATOM 1470 O O . MET A 1 187 ? -5.420 2.744 -6.295 1.00 97.56 187 MET A O 1
ATOM 1474 N N . ARG A 1 188 ? -6.109 4.447 -4.996 1.00 97.56 188 ARG A N 1
ATOM 1475 C CA . ARG A 1 188 ? -4.984 5.329 -5.326 1.00 97.56 188 ARG A CA 1
ATOM 1476 C C . ARG A 1 188 ? -3.824 5.053 -4.377 1.00 97.56 188 ARG A C 1
ATOM 1478 O O . ARG A 1 188 ? -4.018 5.008 -3.164 1.00 97.56 188 ARG A O 1
ATOM 1485 N N . LEU A 1 189 ? -2.631 4.931 -4.938 1.00 97.38 189 LEU A N 1
ATOM 1486 C CA . LEU A 1 189 ? -1.371 4.936 -4.211 1.00 97.38 189 LEU A CA 1
ATOM 1487 C C . LEU A 1 189 ? -0.677 6.276 -4.431 1.00 97.38 189 LEU A C 1
ATOM 1489 O O . LEU A 1 189 ? -0.704 6.812 -5.540 1.00 97.38 189 LEU A O 1
ATOM 1493 N N . ASP A 1 190 ? -0.044 6.793 -3.386 1.00 95.75 190 ASP A N 1
ATOM 1494 C CA . ASP A 1 190 ? 0.969 7.831 -3.537 1.00 95.75 190 ASP A CA 1
ATOM 1495 C C . ASP A 1 190 ? 2.260 7.457 -2.820 1.00 95.75 190 ASP A C 1
ATOM 1497 O O . ASP A 1 190 ? 2.243 6.728 -1.828 1.00 95.75 190 ASP A O 1
ATOM 1501 N N . HIS A 1 191 ? 3.369 7.943 -3.364 1.00 95.19 191 HIS A N 1
ATOM 1502 C CA . HIS A 1 191 ? 4.706 7.794 -2.827 1.00 95.19 191 HIS A CA 1
ATOM 1503 C C . HIS A 1 191 ? 5.391 9.158 -2.800 1.00 95.19 191 HIS A C 1
ATOM 1505 O O . HIS A 1 191 ? 5.468 9.845 -3.816 1.00 95.19 191 HIS A O 1
ATOM 1511 N N . ASP A 1 192 ? 5.882 9.541 -1.630 1.00 93.50 192 ASP A N 1
ATOM 1512 C CA . ASP A 1 192 ? 6.634 10.773 -1.416 1.00 93.50 192 ASP A CA 1
ATOM 1513 C C . ASP A 1 192 ? 7.849 10.438 -0.538 1.00 93.50 192 ASP A C 1
ATOM 1515 O O . ASP A 1 192 ? 7.669 10.126 0.649 1.00 93.50 192 ASP A O 1
ATOM 1519 N N . PRO A 1 193 ? 9.069 10.449 -1.103 1.00 90.94 193 PRO A N 1
ATOM 1520 C CA . PRO A 1 193 ? 10.275 10.076 -0.374 1.00 90.94 193 PRO A CA 1
ATOM 1521 C C . PRO A 1 193 ? 10.625 11.075 0.736 1.00 90.94 193 PRO A C 1
ATOM 1523 O O . PRO A 1 193 ? 11.193 10.670 1.744 1.00 90.94 193 PRO A O 1
ATOM 1526 N N . ILE A 1 194 ? 10.222 12.346 0.629 1.00 89.88 194 ILE A N 1
ATOM 1527 C CA . ILE A 1 194 ? 10.544 13.366 1.643 1.00 89.88 194 ILE A CA 1
ATOM 1528 C C . ILE A 1 194 ? 9.831 13.071 2.968 1.00 89.88 194 ILE A C 1
ATOM 1530 O O . ILE A 1 194 ? 10.285 13.468 4.040 1.00 89.88 194 ILE A O 1
ATOM 1534 N N . ARG A 1 195 ? 8.735 12.301 2.952 1.00 90.12 195 ARG A N 1
ATOM 1535 C CA . ARG A 1 195 ? 8.026 11.926 4.186 1.00 90.12 195 ARG A CA 1
ATOM 1536 C C . ARG A 1 195 ? 8.922 11.208 5.191 1.00 90.12 195 ARG A C 1
ATOM 1538 O O . ARG A 1 195 ? 8.740 11.432 6.385 1.00 90.12 195 ARG A O 1
ATOM 1545 N N . SER A 1 196 ? 9.902 10.414 4.752 1.00 89.19 196 SER A N 1
ATOM 1546 C CA . SER A 1 196 ? 10.816 9.753 5.692 1.00 89.19 196 SER A CA 1
ATOM 1547 C C . SER A 1 196 ? 11.749 10.725 6.418 1.00 89.19 196 SER A C 1
ATOM 1549 O O . SER A 1 196 ? 12.209 10.415 7.512 1.00 89.19 196 SER A O 1
ATOM 1551 N N . GLU A 1 197 ? 11.983 11.922 5.879 1.00 87.81 197 GLU A N 1
ATOM 1552 C CA . GLU A 1 197 ? 12.774 12.958 6.557 1.00 87.81 197 GLU A CA 1
ATOM 1553 C C . GLU A 1 197 ? 12.014 13.544 7.759 1.00 87.81 197 GLU A C 1
ATOM 1555 O O . GLU A 1 197 ? 12.612 13.955 8.751 1.00 87.81 197 GLU A O 1
ATOM 1560 N N . ASN A 1 198 ? 10.678 13.519 7.721 1.00 84.81 198 ASN A N 1
ATOM 1561 C CA . ASN A 1 198 ? 9.834 13.963 8.823 1.00 84.81 198 ASN A CA 1
ATOM 1562 C C . ASN A 1 198 ? 9.461 12.791 9.740 1.00 84.81 198 ASN A C 1
ATOM 1564 O O . ASN A 1 198 ? 8.477 12.087 9.502 1.00 84.81 198 ASN A O 1
ATOM 1568 N N . ASN A 1 199 ? 10.221 12.608 10.823 1.00 84.25 199 ASN A N 1
ATOM 1569 C CA . ASN A 1 199 ? 9.970 11.585 11.847 1.00 84.25 199 ASN A CA 1
ATOM 1570 C C . ASN A 1 199 ? 9.851 10.158 11.280 1.00 84.25 199 ASN A C 1
ATOM 1572 O O . ASN A 1 199 ? 9.085 9.342 11.799 1.00 84.25 199 ASN A O 1
ATOM 1576 N N . ASN A 1 200 ? 10.590 9.858 10.206 1.00 81.75 200 ASN A N 1
ATOM 1577 C CA . ASN A 1 200 ? 10.554 8.563 9.531 1.00 81.75 200 ASN A CA 1
ATOM 1578 C C . ASN A 1 200 ? 9.130 8.136 9.134 1.00 81.75 200 ASN A C 1
ATOM 1580 O O . ASN A 1 200 ? 8.747 6.968 9.266 1.00 81.75 200 ASN A O 1
ATOM 1584 N N . ALA A 1 201 ? 8.306 9.102 8.709 1.00 84.75 201 ALA A N 1
ATOM 1585 C CA . ALA A 1 201 ? 6.940 8.812 8.318 1.00 84.75 201 ALA A CA 1
ATOM 1586 C C . ALA A 1 201 ? 6.917 7.886 7.087 1.00 84.75 201 ALA A C 1
ATOM 1588 O O . ALA A 1 201 ? 7.766 8.004 6.199 1.00 84.75 201 ALA A O 1
ATOM 1589 N N . PRO A 1 202 ? 5.926 6.980 6.997 1.00 90.81 202 PRO A N 1
ATOM 1590 C CA . PRO A 1 202 ? 5.746 6.134 5.826 1.00 90.81 202 PRO A CA 1
ATOM 1591 C C . PRO A 1 202 ? 5.674 6.952 4.537 1.00 90.81 202 PRO A C 1
ATOM 1593 O O . PRO A 1 202 ? 4.913 7.913 4.426 1.00 90.81 202 PRO A O 1
ATOM 1596 N N . THR A 1 203 ? 6.461 6.548 3.549 1.00 94.38 203 THR A N 1
ATOM 1597 C CA . THR A 1 203 ? 6.559 7.244 2.260 1.00 94.38 203 THR A CA 1
ATOM 1598 C C . THR A 1 203 ? 5.417 6.888 1.326 1.00 94.38 203 THR A C 1
ATOM 1600 O O . THR A 1 203 ? 5.035 7.714 0.502 1.00 94.38 203 THR A O 1
ATOM 1603 N N . THR A 1 204 ? 4.844 5.688 1.466 1.00 96.44 204 THR A N 1
ATOM 1604 C CA . THR A 1 204 ? 3.801 5.164 0.578 1.00 96.44 204 THR A CA 1
ATOM 1605 C C . THR A 1 204 ? 2.472 5.019 1.313 1.00 96.44 204 THR A C 1
ATOM 1607 O O . THR A 1 204 ? 2.408 4.434 2.400 1.00 96.44 204 THR A O 1
ATOM 1610 N N . HIS A 1 205 ? 1.401 5.531 0.710 1.00 97.00 205 HIS A N 1
ATOM 1611 C CA . HIS A 1 205 ? 0.055 5.499 1.274 1.00 97.00 205 HIS A CA 1
ATOM 1612 C C . HIS A 1 205 ? -0.960 4.929 0.290 1.00 97.00 205 HIS A C 1
ATOM 1614 O O . HIS A 1 205 ? -0.935 5.255 -0.897 1.00 97.00 205 HIS A O 1
ATOM 1620 N N . LEU A 1 206 ? -1.902 4.140 0.809 1.00 98.19 206 LEU A N 1
ATOM 1621 C CA . LEU A 1 206 ? -3.057 3.644 0.064 1.00 98.19 206 LEU A CA 1
ATOM 1622 C C . LEU A 1 206 ? -4.319 4.387 0.488 1.00 98.19 206 LEU A C 1
ATOM 1624 O O . LEU A 1 206 ? -4.717 4.372 1.653 1.00 98.19 206 LEU A O 1
ATOM 1628 N N . HIS A 1 207 ? -4.969 5.020 -0.478 1.00 97.62 207 HIS A N 1
ATOM 1629 C CA . HIS A 1 207 ? -6.206 5.761 -0.278 1.00 97.62 207 HIS A CA 1
ATOM 1630 C C . HIS A 1 207 ? -7.376 4.828 -0.537 1.00 97.62 207 HIS A C 1
ATOM 1632 O O . HIS A 1 207 ? -7.599 4.418 -1.680 1.00 97.62 207 HIS A O 1
ATOM 1638 N N . TYR A 1 208 ? -8.104 4.494 0.528 1.00 96.62 208 TYR A N 1
ATOM 1639 C CA . TYR A 1 208 ? -9.267 3.621 0.442 1.00 96.62 208 TYR A CA 1
ATOM 1640 C C . TYR A 1 208 ? -10.296 4.173 -0.544 1.00 96.62 208 TYR A C 1
ATOM 1642 O O . TYR A 1 208 ? -10.602 5.368 -0.535 1.00 96.62 208 TYR A O 1
ATOM 1650 N N . ASP A 1 209 ? -10.883 3.293 -1.355 1.00 95.69 209 ASP A N 1
ATOM 1651 C CA . ASP A 1 209 ? -12.084 3.662 -2.095 1.00 95.69 209 ASP A CA 1
ATOM 1652 C C . ASP A 1 209 ? -13.255 3.911 -1.128 1.00 95.69 209 ASP A C 1
ATOM 1654 O O . ASP A 1 209 ? -13.245 3.489 0.034 1.00 95.69 209 ASP A O 1
ATOM 1658 N N . THR A 1 210 ? -14.299 4.577 -1.617 1.00 94.50 210 THR A N 1
ATOM 1659 C CA . THR A 1 210 ? -15.462 4.953 -0.807 1.00 94.50 210 THR A CA 1
ATOM 1660 C C . THR A 1 210 ? -16.102 3.769 -0.085 1.00 94.50 210 THR A C 1
ATOM 1662 O O . THR A 1 210 ? -16.439 3.905 1.091 1.00 94.50 210 THR A O 1
ATOM 1665 N N . ARG A 1 211 ? -16.255 2.611 -0.742 1.00 92.25 211 ARG A N 1
ATOM 1666 C CA . ARG A 1 211 ? -16.937 1.453 -0.145 1.00 92.25 211 ARG A CA 1
ATOM 1667 C C . ARG A 1 211 ? -16.077 0.795 0.925 1.00 92.25 211 ARG A C 1
ATOM 1669 O O . ARG A 1 211 ? -16.588 0.498 2.002 1.00 92.25 211 ARG A O 1
ATOM 1676 N N . THR A 1 212 ? -14.781 0.614 0.666 1.00 94.38 212 THR A N 1
ATOM 1677 C CA . THR A 1 212 ? -13.862 0.060 1.675 1.00 94.38 212 THR A CA 1
ATOM 1678 C C . THR A 1 212 ? -13.749 0.993 2.879 1.00 94.38 212 THR A C 1
ATOM 1680 O O . THR A 1 212 ? -13.833 0.537 4.017 1.00 94.38 212 THR A O 1
ATOM 1683 N N . ARG A 1 213 ? -13.662 2.313 2.657 1.00 94.94 213 ARG A N 1
ATOM 1684 C CA . ARG A 1 213 ? -13.664 3.305 3.744 1.00 94.94 213 ARG A CA 1
ATOM 1685 C C . ARG A 1 213 ? -14.937 3.227 4.588 1.00 94.94 213 ARG A C 1
ATOM 1687 O O . ARG A 1 213 ? -14.845 3.209 5.808 1.00 94.94 213 ARG A O 1
ATOM 1694 N N . GLN A 1 214 ? -16.110 3.152 3.960 1.00 94.00 214 GLN A N 1
ATOM 1695 C CA . GLN A 1 214 ? -17.385 3.019 4.676 1.00 94.00 214 GLN A CA 1
ATOM 1696 C C . GLN A 1 214 ? -17.462 1.721 5.490 1.00 94.00 214 GLN A C 1
ATOM 1698 O O . GLN A 1 214 ? -17.955 1.742 6.617 1.00 94.00 214 GLN A O 1
ATOM 1703 N N . ALA A 1 215 ? -16.950 0.606 4.959 1.00 92.81 215 ALA A N 1
ATOM 1704 C CA . ALA A 1 215 ? -16.873 -0.656 5.695 1.00 92.81 215 ALA A CA 1
ATOM 1705 C C . ALA A 1 215 ? -15.980 -0.531 6.944 1.00 92.81 215 ALA A C 1
ATOM 1707 O O . ALA A 1 215 ? -16.378 -0.959 8.028 1.00 92.81 215 ALA A O 1
ATOM 1708 N N . LEU A 1 216 ? -14.822 0.124 6.808 1.00 93.81 216 LEU A N 1
ATOM 1709 C CA . LEU A 1 216 ? -13.903 0.407 7.915 1.00 93.81 216 LEU A CA 1
ATOM 1710 C C . LEU A 1 216 ? -14.497 1.358 8.956 1.00 93.81 216 LEU A C 1
ATOM 1712 O O . LEU A 1 216 ? -14.247 1.194 10.141 1.00 93.81 216 LEU A O 1
ATOM 1716 N N . GLU A 1 217 ? -15.284 2.350 8.542 1.00 94.38 217 GLU A N 1
ATOM 1717 C CA . GLU A 1 217 ? -15.929 3.294 9.461 1.00 94.38 217 GLU A CA 1
ATOM 1718 C C . GLU A 1 217 ? -17.073 2.639 10.243 1.00 94.38 217 GLU A C 1
ATOM 1720 O O . GLU A 1 217 ? -17.223 2.902 11.438 1.00 94.38 217 GLU A O 1
ATOM 1725 N N . LYS A 1 218 ? -17.848 1.764 9.590 1.00 93.94 218 LYS A N 1
ATOM 1726 C CA . LYS A 1 218 ? -18.998 1.074 10.190 1.00 93.94 218 LYS A CA 1
ATOM 1727 C C . LYS A 1 218 ? -18.589 0.059 11.257 1.00 93.94 218 LYS A C 1
ATOM 1729 O O . LYS A 1 218 ? -19.281 -0.068 12.265 1.00 93.94 218 LYS A O 1
ATOM 1734 N N . THR A 1 219 ? -17.482 -0.649 11.046 1.00 90.12 219 THR A N 1
ATOM 1735 C CA . THR A 1 219 ? -17.019 -1.713 11.942 1.00 90.12 219 THR A CA 1
ATOM 1736 C C . THR A 1 219 ? -15.663 -1.338 12.525 1.00 90.12 219 THR A C 1
ATOM 1738 O O . THR A 1 219 ? -14.719 -1.075 11.790 1.00 90.12 219 THR A O 1
ATOM 1741 N N . ASN A 1 220 ? -15.521 -1.334 13.853 1.00 89.50 220 ASN A N 1
ATOM 1742 C CA . ASN A 1 220 ? -14.226 -1.057 14.473 1.00 89.50 220 ASN A CA 1
ATOM 1743 C C . ASN A 1 220 ? -13.253 -2.230 14.261 1.00 89.50 220 ASN A C 1
ATOM 1745 O O . ASN A 1 220 ? -13.222 -3.172 15.050 1.00 89.50 220 ASN A O 1
ATOM 1749 N N . LEU A 1 221 ? -12.438 -2.136 13.209 1.00 94.19 221 LEU A N 1
ATOM 1750 C CA . LEU A 1 221 ? -11.397 -3.113 12.873 1.00 94.19 221 LEU A CA 1
ATOM 1751 C C . LEU A 1 221 ? -10.019 -2.758 13.459 1.00 94.19 221 LEU A C 1
ATOM 1753 O O . LEU A 1 221 ? -9.013 -3.361 13.092 1.00 94.19 221 LEU A O 1
ATOM 1757 N N . ALA A 1 222 ? -9.931 -1.778 14.364 1.00 94.62 222 ALA A N 1
ATOM 1758 C CA . ALA A 1 222 ? -8.671 -1.479 15.038 1.00 94.62 222 ALA A CA 1
ATOM 1759 C C . ALA A 1 222 ? -8.200 -2.700 15.848 1.00 94.62 222 ALA A C 1
ATOM 1761 O O . ALA A 1 222 ? -8.991 -3.333 16.545 1.00 94.62 222 ALA A O 1
ATOM 1762 N N . GLY A 1 223 ? -6.911 -3.031 15.763 1.00 95.00 223 GLY A N 1
ATOM 1763 C CA . GLY A 1 223 ? -6.343 -4.228 16.391 1.00 95.00 223 GLY A CA 1
ATOM 1764 C C . GLY A 1 223 ? -6.419 -5.505 15.543 1.00 95.00 223 GLY A C 1
ATOM 1765 O O . GLY A 1 223 ? -5.784 -6.497 15.906 1.00 95.00 223 GLY A O 1
ATOM 1766 N N . ARG A 1 224 ? -7.137 -5.488 14.410 1.00 95.88 224 ARG A N 1
ATOM 1767 C CA . ARG A 1 224 ? -7.100 -6.553 13.392 1.00 95.88 224 ARG A CA 1
ATOM 1768 C C . ARG A 1 224 ? -5.790 -6.504 12.603 1.00 95.88 224 ARG A C 1
ATOM 1770 O O . ARG A 1 224 ? -5.153 -5.449 12.522 1.00 95.88 224 ARG A O 1
ATOM 1777 N N . THR A 1 225 ? -5.419 -7.617 11.982 1.00 97.56 225 THR A N 1
ATOM 1778 C CA . THR A 1 225 ? -4.330 -7.652 11.004 1.00 97.56 225 THR A CA 1
ATOM 1779 C C . THR A 1 225 ? -4.853 -7.149 9.666 1.00 97.56 225 THR A C 1
ATOM 1781 O O . THR A 1 225 ? -5.895 -7.611 9.210 1.00 97.56 225 THR A O 1
ATOM 1784 N N . VAL A 1 226 ? -4.134 -6.219 9.038 1.00 97.94 226 VAL A N 1
ATOM 1785 C CA . VAL A 1 226 ? -4.244 -5.943 7.602 1.00 97.94 226 VAL A CA 1
ATOM 1786 C C . VAL A 1 226 ? -3.060 -6.587 6.903 1.00 97.94 226 VAL A C 1
ATOM 1788 O O . VAL A 1 226 ? -1.921 -6.425 7.343 1.00 97.94 226 VAL A O 1
ATOM 1791 N N . GLU A 1 227 ? -3.337 -7.300 5.824 1.00 98.00 227 GLU A N 1
ATOM 1792 C CA . GLU A 1 227 ? -2.363 -7.974 4.984 1.00 98.00 227 GLU A CA 1
ATOM 1793 C C . GLU A 1 227 ? -2.528 -7.521 3.534 1.00 98.00 227 GLU A C 1
ATOM 1795 O O . GLU A 1 227 ? -3.643 -7.385 3.033 1.00 98.00 227 GLU A O 1
ATOM 1800 N N . LEU A 1 228 ? -1.399 -7.277 2.881 1.00 97.88 228 LEU A N 1
ATOM 1801 C CA . LEU A 1 228 ? -1.275 -7.145 1.444 1.00 97.88 228 LEU A CA 1
ATOM 1802 C C . LEU A 1 228 ? -0.535 -8.359 0.908 1.00 97.88 228 LEU A C 1
ATOM 1804 O O . LEU A 1 228 ? 0.540 -8.700 1.406 1.00 97.88 228 LEU A O 1
ATOM 1808 N N . GLU A 1 229 ? -1.065 -8.933 -0.158 1.00 96.94 229 GLU A N 1
ATOM 1809 C CA . GLU A 1 229 ? -0.392 -9.974 -0.917 1.00 96.94 229 GLU A CA 1
ATOM 1810 C C . GLU A 1 229 ? -0.267 -9.553 -2.378 1.00 96.94 229 GLU A C 1
ATOM 1812 O O . GLU A 1 229 ? -1.159 -8.911 -2.936 1.00 96.94 229 GLU A O 1
ATOM 1817 N N . LYS A 1 230 ? 0.875 -9.887 -2.973 1.00 95.25 230 LYS A N 1
ATOM 1818 C CA . LYS A 1 230 ? 1.072 -9.923 -4.417 1.00 95.25 230 LYS A CA 1
ATOM 1819 C C . LYS A 1 230 ? 1.436 -11.355 -4.779 1.00 95.25 230 LYS A C 1
ATOM 1821 O O . LYS A 1 230 ? 2.497 -11.830 -4.360 1.00 95.25 230 LYS A O 1
A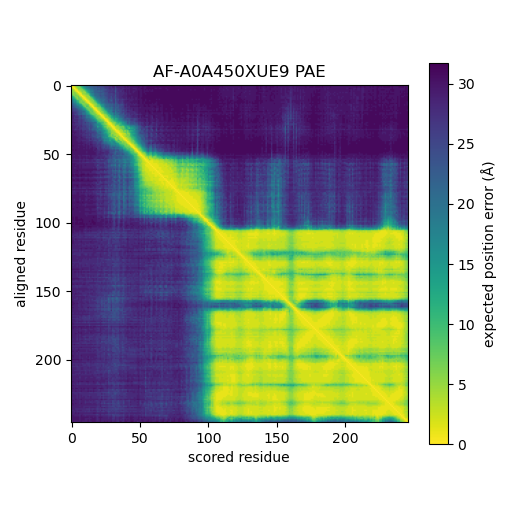TOM 1826 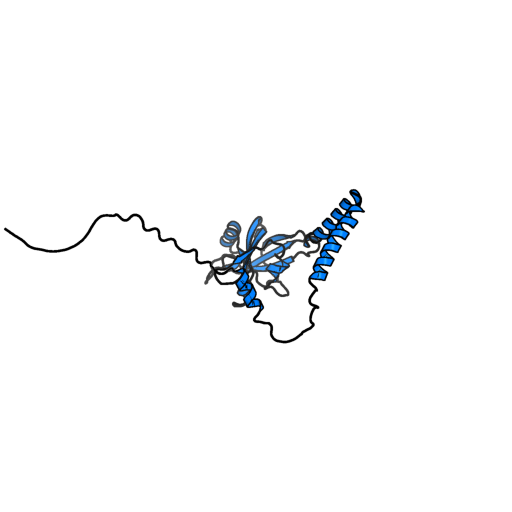N N . ASP A 1 231 ? 0.554 -12.026 -5.505 1.00 92.38 231 ASP A N 1
ATOM 1827 C CA . ASP A 1 231 ? 0.767 -13.410 -5.921 1.00 92.38 231 ASP A CA 1
ATOM 1828 C C . ASP A 1 231 ? 1.794 -13.510 -7.070 1.00 92.38 231 ASP A C 1
ATOM 1830 O O . ASP A 1 231 ? 2.263 -12.507 -7.622 1.00 92.38 231 ASP A O 1
ATOM 1834 N N . SER A 1 232 ? 2.152 -14.740 -7.440 1.00 87.44 232 SER A N 1
ATOM 1835 C CA . SER A 1 232 ? 3.058 -15.036 -8.558 1.00 87.44 232 SER A CA 1
ATOM 1836 C C . SER A 1 232 ? 2.529 -14.605 -9.933 1.00 87.44 232 SER A C 1
ATOM 1838 O O . SER A 1 232 ? 3.292 -14.507 -10.893 1.00 87.44 232 SER A O 1
ATOM 1840 N N . GLU A 1 233 ? 1.227 -14.359 -10.065 1.00 87.56 233 GLU A N 1
ATOM 1841 C CA . GLU A 1 233 ? 0.622 -13.840 -11.295 1.00 87.56 233 GLU A CA 1
ATOM 1842 C C . GLU A 1 233 ? 0.662 -12.303 -11.346 1.00 87.56 233 GLU A C 1
ATOM 1844 O O . GLU A 1 233 ? 0.456 -11.703 -12.402 1.00 87.56 233 GLU A O 1
ATOM 1849 N N . GLY A 1 234 ? 1.013 -11.657 -10.231 1.00 89.75 234 GLY A N 1
ATOM 1850 C CA . GLY A 1 234 ? 1.036 -10.209 -10.077 1.00 89.75 234 GLY A CA 1
ATOM 1851 C C . GLY A 1 234 ? -0.312 -9.616 -9.669 1.00 89.75 234 GLY A C 1
ATOM 1852 O O . GLY A 1 234 ? -0.449 -8.390 -9.701 1.00 89.75 234 GLY A O 1
ATOM 1853 N N . ASN A 1 235 ? -1.286 -10.439 -9.275 1.00 94.31 235 ASN A N 1
ATOM 1854 C CA . ASN A 1 235 ? -2.532 -9.955 -8.698 1.00 94.31 235 ASN A CA 1
ATOM 1855 C C . ASN A 1 235 ? -2.285 -9.484 -7.266 1.00 94.31 235 ASN A C 1
ATOM 1857 O O . ASN A 1 235 ? -1.496 -10.069 -6.521 1.00 94.31 235 ASN A O 1
ATOM 1861 N N . TYR A 1 236 ? -2.990 -8.425 -6.877 1.00 96.88 236 TYR A N 1
ATOM 1862 C CA . TYR A 1 236 ? -2.886 -7.849 -5.546 1.00 96.88 236 TYR A CA 1
ATOM 1863 C C . TYR A 1 236 ? -4.148 -8.128 -4.733 1.00 96.88 236 TYR A C 1
ATOM 1865 O O . TYR A 1 236 ? -5.265 -7.972 -5.234 1.00 96.88 236 TYR A O 1
ATOM 1873 N N . SER A 1 237 ? -3.985 -8.445 -3.453 1.00 97.75 237 SER A N 1
ATOM 1874 C CA . SER A 1 237 ? -5.094 -8.551 -2.505 1.00 97.75 237 SER A CA 1
ATOM 1875 C C . SER A 1 237 ? -4.838 -7.734 -1.240 1.00 97.75 237 SER A C 1
ATOM 1877 O O . SER A 1 237 ? -3.694 -7.476 -0.859 1.00 97.75 237 SER A O 1
ATOM 1879 N N . LEU A 1 238 ? -5.926 -7.280 -0.614 1.00 98.19 238 LEU A N 1
ATOM 1880 C CA . LEU A 1 238 ? -5.937 -6.650 0.702 1.00 98.19 238 LEU A CA 1
ATOM 1881 C C . LEU A 1 238 ? -6.925 -7.400 1.593 1.00 98.19 238 LEU A C 1
ATOM 1883 O O . LEU A 1 238 ? -8.132 -7.381 1.351 1.00 98.19 238 LEU A O 1
ATOM 1887 N N . SER A 1 239 ? -6.408 -8.014 2.648 1.00 97.94 239 SER A N 1
ATOM 1888 C CA . SER A 1 239 ? -7.191 -8.811 3.588 1.00 97.94 239 SER A CA 1
ATOM 1889 C C . SER A 1 239 ? -7.127 -8.199 4.978 1.00 97.94 239 SER A C 1
ATOM 1891 O O . SER A 1 239 ? -6.049 -7.876 5.470 1.00 97.94 239 SER A O 1
ATOM 1893 N N . ILE A 1 240 ? -8.274 -8.044 5.634 1.00 97.62 240 ILE A N 1
ATOM 1894 C CA . ILE A 1 240 ? -8.350 -7.640 7.042 1.00 97.62 240 ILE A CA 1
ATOM 1895 C C . ILE A 1 240 ? -8.995 -8.773 7.825 1.00 97.62 240 ILE A C 1
ATOM 1897 O O . ILE A 1 240 ? -10.079 -9.215 7.460 1.00 97.62 240 ILE A O 1
ATOM 1901 N N . TYR A 1 241 ? -8.341 -9.256 8.879 1.00 96.50 241 TYR A N 1
ATOM 1902 C CA . TYR A 1 241 ? -8.810 -10.419 9.634 1.00 96.50 241 TYR A CA 1
ATOM 1903 C C . TYR A 1 241 ? -8.393 -10.379 11.108 1.00 96.50 241 TYR A C 1
ATOM 1905 O O . TYR A 1 241 ? -7.545 -9.587 11.532 1.00 96.50 241 TYR A O 1
ATOM 1913 N N . GLN A 1 242 ? -9.016 -11.239 11.919 1.00 94.38 242 GLN A N 1
ATOM 1914 C CA . GLN A 1 242 ? -8.694 -11.371 13.339 1.00 94.38 242 GLN A CA 1
ATOM 1915 C C . GLN A 1 242 ? -7.231 -11.777 13.525 1.00 94.38 242 GLN A C 1
ATOM 1917 O O . GLN A 1 242 ? -6.799 -12.818 13.037 1.00 94.38 242 GLN A O 1
ATOM 1922 N N . THR A 1 243 ? -6.485 -10.982 14.289 1.00 86.88 243 THR A N 1
ATOM 1923 C CA . THR A 1 243 ? -5.112 -11.315 14.671 1.00 86.88 243 THR A CA 1
ATOM 1924 C C . THR A 1 243 ? -5.111 -12.651 15.423 1.00 86.88 243 THR A C 1
ATOM 1926 O O . THR A 1 243 ? -5.823 -12.750 16.432 1.00 86.88 243 THR A O 1
ATOM 1929 N N . PRO A 1 244 ? -4.351 -13.668 14.971 1.00 80.00 244 PRO A N 1
ATOM 1930 C CA . PRO A 1 244 ? -4.241 -14.933 15.687 1.00 80.00 244 PRO A CA 1
ATOM 1931 C C . PRO A 1 244 ? -3.742 -14.676 17.110 1.00 80.00 244 PRO A C 1
ATOM 1933 O O . PRO A 1 244 ? -2.772 -13.937 17.303 1.00 80.00 244 PRO A O 1
ATOM 1936 N N . LYS A 1 245 ? -4.405 -15.259 18.112 1.00 71.06 245 LYS A N 1
ATOM 1937 C CA . LYS A 1 245 ? -3.860 -15.270 19.473 1.00 71.06 245 LYS A CA 1
ATOM 1938 C C . LYS A 1 245 ? -2.629 -16.181 19.454 1.00 71.06 245 LYS A C 1
ATOM 1940 O O . LYS A 1 245 ? -2.738 -17.314 18.992 1.00 71.06 245 LYS A O 1
ATOM 1945 N N . LYS A 1 246 ? -1.478 -15.641 19.860 1.00 52.72 246 LYS A N 1
ATOM 1946 C CA . LYS A 1 246 ? -0.273 -16.436 20.126 1.00 52.72 246 LYS A CA 1
ATOM 1947 C C . LYS A 1 246 ? -0.470 -17.291 21.368 1.00 52.72 246 LYS A C 1
ATOM 1949 O O . LYS A 1 246 ? -1.209 -16.823 22.264 1.00 52.72 246 LYS A O 1
#

Mean predicted aligned error: 18.11 Å

Organism: NCBI:txid2138164

Secondary structure (DSSP, 8-state):
--------------------------PPPPHHHHHHHTTSSS--S----------HHHHHHHHHHHHHHHHHHHHTS-HHHHHHHHHHHHHHHHGGGS-GGGGPPPEEEEEEPPTTTTT---SSPPPSSEE---TT-SS-HHHHIIIIISTTS--EEEEPSSSSEEEEEEEEEEEEETTEEEEEEEEEEEE-GGGGGTTT--SEEEE--HHHHHHHHHS--TTSEEEEEE-TT--EEEEEEPPPP-

pLDDT: mean 78.11, std 22.16, range [25.28, 98.19]

Solvent-accessible surface area (backbone atoms only — not comparable to full-atom values): 14934 Å² total; per-residue (Å²): 133,89,80,87,83,79,90,85,85,89,83,89,83,89,87,84,82,86,82,88,74,84,76,78,84,77,78,74,81,62,72,77,59,60,66,57,57,71,70,69,77,78,82,81,87,89,80,90,75,78,72,76,80,73,56,65,66,58,54,55,49,50,51,55,50,48,53,55,51,49,53,56,53,55,70,74,45,51,76,66,54,50,51,52,51,50,49,52,52,48,48,64,67,48,58,81,62,58,69,68,35,84,76,40,71,68,45,75,46,42,40,69,29,45,44,33,54,19,52,34,92,56,98,61,90,64,50,84,38,39,70,49,61,55,64,72,62,91,66,70,49,73,53,34,54,6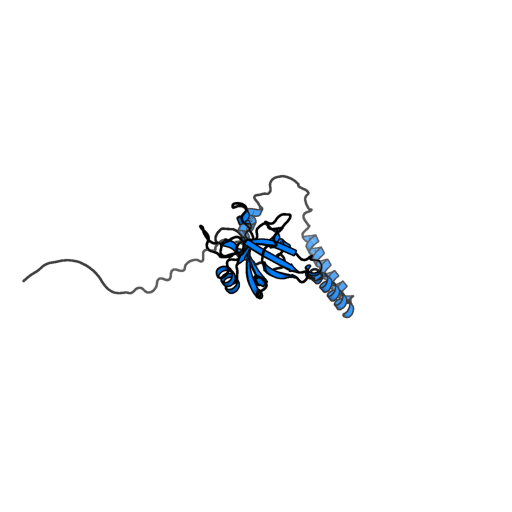2,61,65,75,50,41,88,54,80,69,42,82,41,79,47,101,55,102,47,71,32,34,36,37,73,46,67,27,40,32,31,50,72,85,45,78,70,47,75,43,74,27,46,36,40,38,30,73,69,36,38,77,56,87,62,34,55,22,37,37,40,35,62,40,72,69,61,43,50,53,30,51,76,41,88,46,46,66,22,31,38,35,39,38,33,45,42,84,62,54,36,35,37,41,34,36,80,57,79,83,129

Foldseek 3Di:
DDDDDDDDDDDDDDDDDDDDDDDDPDDDPDPVVVVVVVVPPPDDDDDPPPPPPPDVVVVVVVVVVCVVVVVVVVVPDDPVRVVVVVVVVVCVVCVVVPPCLQVDAKDKFKDFAACLCLVHDDPDDRDQWHFQDCGVDDDPSQCCCCCPLCVPFDWDWDQDPPRFTKIKGWAWAFEEEANRTPGTDIWMKIFGSCCCVPVHGRRIITRDDPVSSVVSHVDPLGRWMWMWIQHSNRHIYIYTHHDDDD

Nearest PDB structures (foldseek):
  6sdg-assembly1_A  TM=5.422E-01  e=6.166E-04  Marchantia polymorpha
  3hqf-assembly1_A  TM=5.384E-01  e=2.167E-03  Escherichia coli
  4ldx-assembly1_A  TM=6.048E-01  e=8.083E-03  Arabidopsis thaliana
  6qap-assembly1_A  TM=3.715E-01  e=1.389E+00  Homo sapiens
  4g07-assembly1_A-2  TM=3.415E-01  e=3.408E+00  Brucella suis 1330